Protein AF-A0A3M7C4L0-F1 (afdb_monomer)

pLDDT: mean 71.32, std 20.89, range [32.91, 94.31]

InterPro domains:
  IPR058864 UBA-like domain, fungi [PF26286] (238-280)

Radius of gyration: 36.69 Å; Cα contacts (8 Å, |Δi|>4): 174; chains: 1; bounding box: 92×85×82 Å

Mean predicted aligned error: 24.04 Å

Sequence (362 aa):
MDDAFAKLEADYCPPLDPALLSAIVSDYDLSDATSVQNARETLDQLKESAVVEEAAGFDPSGTGAQEEGKNSEQRAESCPETGTSQTRETDLTSVSNGMSSLDLDDMVGEESGSVGNPEELEQLDEDTKVKLLQDLFGDKVTNFSIRHTLRKCNGRWQASMEELLNHVYFEEAEDSDGSGKIATKGIDAFAGDGTVRRGRKGKPKGKNVKGLDDRKATSLPTSPASTSPAPAGNRWKTASEDIEFVASRTRIATPTVSSVYYEKGASVPKTIGTLLKATMEESKAIVTDDQAVLSSARELGYEFPGIAPDYLAAIIRLTHPSTTAAHELAVALTTKPKDSNGGGIQLLPHYAPPSLDEEVSW

Solvent-accessible surface area (backbone atoms only — not comparable to full-atom values): 23758 Å² total; per-residue (Å²): 106,68,73,60,51,55,50,50,46,67,72,43,44,77,86,45,55,69,68,58,52,51,58,58,49,70,79,39,54,78,90,39,73,68,39,47,49,54,52,47,56,55,50,50,53,52,47,54,50,48,55,53,45,58,73,68,65,69,67,89,82,77,63,82,76,84,72,79,86,72,93,72,97,70,92,77,84,89,83,88,86,83,89,76,95,78,81,92,78,85,78,92,75,80,97,77,88,85,80,91,82,80,89,80,81,88,82,91,77,94,76,92,74,81,93,76,53,78,70,58,60,43,71,52,55,70,72,58,49,44,51,54,49,42,70,73,50,41,91,76,49,54,73,67,57,51,54,51,40,26,61,72,45,74,58,34,44,70,61,24,51,56,52,49,50,51,51,45,54,53,50,53,44,52,67,44,92,81,58,72,72,76,66,88,69,75,82,77,86,76,78,64,94,80,72,78,88,75,77,95,78,84,89,89,86,91,81,92,79,89,79,89,80,87,87,80,83,89,85,87,78,96,66,90,74,73,90,68,80,71,81,78,66,61,64,69,60,53,50,51,51,51,35,49,51,53,27,72,39,32,87,49,58,55,71,60,44,43,54,46,23,56,75,52,67,73,29,68,33,57,27,54,54,52,54,42,52,52,51,47,58,55,43,69,75,47,90,70,89,50,68,66,48,52,54,53,22,53,58,51,38,74,79,40,72,90,55,56,71,70,58,36,36,34,40,40,66,47,15,60,91,41,62,67,38,27,51,53,50,53,49,46,55,69,46,76,71,80,71,78,84,81,73,70,84,78,82,74,85,80,75,80,79,84,80,87,82,72,85,77,80,127

Secondary structure (DSSP, 8-state):
-HHHHHHHHHHHTTTS-HHHHHHHHHTS-TT-HHHHHHHHHHHHHHHHHHHHHHHTT--TTSS---------------------------------------------------S--HHHHHHS-HHHHHHHHHHHHGGGS-HHHHHHHHHHTTT-HHHHHHHHHHHHHHHHHHH-TTS---------TT--TT----------------------------------------HHHHHHHHHHHHHHHSSS-HHHHHHHHHHTTS-HHHHHHHHHHHHHHHHHHS----HHHHHHHHHHHHH-TTS-HHHHHHHHHHHTT-HHHHHHHHHHHHSPP---TTSS------PPPP--------

Nearest PDB structures (foldseek):
  8at4-assembly1_G  TM=2.432E-01  e=5.830E+00  Xenopus laevis

Organism: Hortaea werneckii (NCBI:txid91943)

Structure (mmCIF, N/CA/C/O backbone):
data_AF-A0A3M7C4L0-F1
#
_entry.id   AF-A0A3M7C4L0-F1
#
loop_
_ato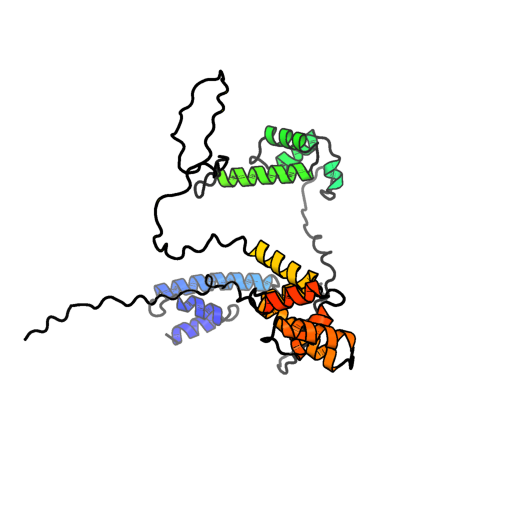m_site.group_PDB
_atom_site.id
_atom_site.type_symbol
_atom_site.label_atom_id
_atom_site.label_alt_id
_atom_site.label_comp_id
_atom_site.label_asym_id
_atom_site.label_entity_id
_atom_site.label_seq_id
_atom_site.pdbx_PDB_ins_code
_atom_site.Cartn_x
_atom_site.Cartn_y
_atom_site.Cartn_z
_atom_site.occupancy
_atom_site.B_iso_or_equiv
_atom_site.auth_seq_id
_atom_site.auth_comp_id
_atom_site.auth_asym_id
_atom_site.auth_atom_id
_atom_site.pdbx_PDB_model_num
ATOM 1 N N . MET A 1 1 ? -20.557 -37.457 30.581 1.00 57.25 1 MET A N 1
ATOM 2 C CA . MET A 1 1 ? -20.455 -36.117 29.969 1.00 57.25 1 MET A CA 1
ATOM 3 C C . MET A 1 1 ? -21.345 -36.070 28.739 1.00 57.25 1 MET A C 1
ATOM 5 O O . MET A 1 1 ? -22.230 -35.227 28.695 1.00 57.25 1 MET A O 1
ATOM 9 N N . ASP A 1 2 ? -21.226 -37.059 27.854 1.00 65.38 2 ASP A N 1
ATOM 10 C CA . ASP A 1 2 ? -22.000 -37.166 26.605 1.00 65.38 2 ASP A CA 1
ATOM 11 C C . ASP A 1 2 ? -23.530 -37.182 26.801 1.00 65.38 2 ASP A C 1
ATOM 13 O O . ASP A 1 2 ? -24.246 -36.500 26.078 1.00 65.38 2 ASP A O 1
ATOM 17 N N . ASP A 1 3 ? -24.045 -37.848 27.845 1.00 78.62 3 ASP A N 1
ATOM 18 C CA . ASP A 1 3 ? -25.495 -37.884 28.121 1.00 78.62 3 ASP A CA 1
ATOM 19 C C . ASP A 1 3 ? -26.089 -36.532 28.556 1.00 78.62 3 ASP A C 1
ATOM 21 O O . ASP A 1 3 ? -27.287 -36.299 28.395 1.00 78.62 3 ASP A O 1
ATOM 25 N N . ALA A 1 4 ? -25.287 -35.656 29.172 1.00 79.94 4 ALA A N 1
ATOM 26 C CA . ALA A 1 4 ? -25.735 -34.322 29.580 1.00 79.94 4 ALA A CA 1
ATOM 27 C C . ALA A 1 4 ? -25.712 -33.361 28.387 1.00 79.94 4 ALA A C 1
ATOM 29 O O . ALA A 1 4 ? -26.648 -32.586 28.204 1.00 79.94 4 ALA A O 1
ATOM 30 N N . PHE A 1 5 ? -24.683 -33.485 27.549 1.00 86.50 5 PHE A N 1
ATOM 31 C CA . PHE A 1 5 ? -24.554 -32.752 26.298 1.00 86.50 5 PHE A CA 1
ATOM 32 C C . PHE A 1 5 ? -25.689 -33.089 25.322 1.00 86.50 5 PHE A C 1
ATOM 34 O O . PHE A 1 5 ? -26.377 -32.187 24.860 1.00 86.50 5 PHE A O 1
ATOM 41 N N . ALA A 1 6 ? -25.977 -34.378 25.108 1.00 86.56 6 ALA A N 1
ATOM 42 C CA . ALA A 1 6 ? -27.043 -34.825 24.206 1.00 86.56 6 ALA A CA 1
ATOM 43 C C . ALA A 1 6 ? -28.445 -34.342 24.628 1.00 86.56 6 ALA A C 1
ATOM 45 O O . ALA A 1 6 ? -29.313 -34.128 23.786 1.00 86.56 6 ALA A O 1
ATOM 46 N N . LYS A 1 7 ? -28.679 -34.151 25.935 1.00 87.38 7 LYS A N 1
ATOM 47 C CA . LYS A 1 7 ? -29.931 -33.564 26.442 1.00 87.38 7 LYS A CA 1
ATOM 48 C C . LYS A 1 7 ? -30.030 -32.076 26.123 1.00 87.38 7 LYS A C 1
ATOM 50 O O . LYS A 1 7 ? -31.089 -31.627 25.715 1.00 87.38 7 LYS A O 1
ATOM 55 N N . LEU A 1 8 ? -28.936 -31.332 26.292 1.00 87.75 8 LEU A N 1
ATOM 56 C CA . LEU A 1 8 ? -28.898 -29.913 25.936 1.00 87.75 8 LEU A CA 1
ATOM 57 C C . LEU A 1 8 ? -29.057 -29.732 24.422 1.00 87.75 8 LEU A C 1
ATOM 59 O O . LEU A 1 8 ? -29.842 -28.900 23.988 1.00 87.75 8 LEU A O 1
ATOM 63 N N . GLU A 1 9 ? -28.393 -30.555 23.615 1.00 89.50 9 GLU A N 1
ATOM 64 C CA . GLU A 1 9 ? -28.544 -30.521 22.159 1.00 89.50 9 GLU A CA 1
ATOM 65 C C . GLU A 1 9 ? -30.005 -30.747 21.734 1.00 89.50 9 GLU A C 1
ATOM 67 O O . GLU A 1 9 ? -30.535 -29.982 20.935 1.00 89.50 9 GLU A O 1
ATOM 72 N N . ALA A 1 10 ? -30.699 -31.715 22.342 1.00 88.50 10 ALA A N 1
ATOM 73 C CA . ALA A 1 10 ? -32.112 -31.972 22.059 1.00 88.50 10 ALA A CA 1
ATOM 74 C C . ALA A 1 10 ? -33.065 -30.839 22.502 1.00 88.50 10 ALA A C 1
ATOM 76 O O . ALA A 1 10 ? -34.115 -30.655 21.887 1.00 88.50 10 ALA A O 1
ATOM 77 N N . ASP A 1 11 ? -32.723 -30.097 23.560 1.00 87.94 11 ASP A N 1
ATOM 78 C CA . ASP A 1 11 ? -33.578 -29.044 24.129 1.00 87.94 11 ASP A CA 1
ATOM 79 C C . ASP A 1 11 ? -33.398 -27.679 23.424 1.00 87.94 11 ASP A C 1
ATOM 81 O O . ASP A 1 11 ? -34.322 -26.848 23.416 1.00 87.94 11 ASP A O 1
ATOM 85 N N . TYR A 1 12 ? -32.218 -27.432 22.843 1.00 90.38 12 TYR A N 1
ATOM 86 C CA . TYR A 1 12 ? -31.807 -26.119 22.328 1.00 90.38 12 TYR A CA 1
ATOM 87 C C . TYR A 1 12 ? -31.548 -26.072 20.812 1.00 90.38 12 TYR A C 1
ATOM 89 O O . TYR A 1 12 ? -31.592 -24.980 20.239 1.00 90.38 12 TYR A O 1
ATOM 97 N N . CYS A 1 13 ? -31.339 -27.214 20.148 1.00 89.62 13 CYS A N 1
ATOM 98 C CA . CYS A 1 13 ? -31.098 -27.287 18.705 1.00 89.62 13 CYS A CA 1
ATOM 99 C C . CYS A 1 13 ? -32.234 -28.050 17.994 1.00 89.62 13 CYS A C 1
ATOM 101 O O . CYS A 1 13 ? -32.313 -29.274 18.139 1.00 89.62 13 CYS A O 1
ATOM 103 N N . PRO A 1 14 ? -33.088 -27.401 17.171 1.00 83.94 14 PRO A N 1
ATOM 104 C CA . PRO A 1 14 ? -33.190 -25.960 16.855 1.00 83.94 14 PRO A CA 1
ATOM 105 C C . PRO A 1 14 ? -33.972 -25.149 17.922 1.00 83.94 14 PRO A C 1
ATOM 107 O O . PRO A 1 14 ? -34.773 -25.742 18.653 1.00 83.94 14 PRO A O 1
ATOM 110 N N . PRO A 1 15 ? -33.781 -23.810 18.047 1.00 83.19 15 PRO A N 1
ATOM 111 C CA . PRO A 1 15 ? -33.289 -22.852 17.036 1.00 83.19 15 PRO A CA 1
ATOM 112 C C . PRO A 1 15 ? -31.784 -22.532 17.060 1.00 83.19 15 PRO A C 1
ATOM 114 O O . PRO A 1 15 ? -31.303 -21.854 16.157 1.00 83.19 15 PRO A O 1
ATOM 117 N N . LEU A 1 16 ? -31.024 -22.988 18.059 1.00 88.06 16 LEU A N 1
ATOM 118 C CA . LEU A 1 16 ? -29.585 -22.705 18.133 1.00 88.06 16 LEU A CA 1
ATOM 119 C C . LEU A 1 16 ? -28.768 -23.677 17.268 1.00 88.06 16 LEU A C 1
ATOM 121 O O . LEU A 1 16 ? -29.168 -24.820 17.046 1.00 88.06 16 LEU A O 1
ATOM 125 N N . ASP A 1 17 ? -27.594 -23.235 16.811 1.00 90.56 17 ASP A N 1
ATOM 126 C CA . ASP A 1 17 ? -26.627 -24.076 16.094 1.00 90.56 17 ASP A CA 1
ATOM 127 C C . ASP A 1 17 ? -25.907 -25.029 17.075 1.00 90.56 17 ASP A C 1
ATOM 129 O O . ASP A 1 17 ? -25.408 -24.563 18.108 1.00 90.56 17 ASP A O 1
ATOM 133 N N . PRO A 1 18 ? -25.793 -26.343 16.783 1.00 89.81 18 PRO A N 1
ATOM 134 C CA . PRO A 1 18 ? -24.992 -27.270 17.587 1.00 89.81 18 PRO A CA 1
ATOM 135 C C . PRO A 1 18 ? -23.544 -26.806 17.799 1.00 89.81 18 PRO A C 1
ATOM 137 O O . PRO A 1 18 ? -22.975 -27.070 18.862 1.00 89.81 18 PRO A O 1
ATOM 140 N N . ALA A 1 19 ? -22.937 -26.079 16.849 1.00 91.12 19 ALA A N 1
ATOM 141 C CA . ALA A 1 19 ? -21.590 -25.538 17.047 1.00 91.12 19 ALA A CA 1
ATOM 142 C C . ALA A 1 19 ? -21.563 -24.454 18.138 1.00 91.12 19 ALA A C 1
ATOM 144 O O . ALA A 1 19 ? -20.686 -24.481 19.006 1.00 91.12 19 ALA A O 1
ATOM 145 N N . LEU A 1 20 ? -22.553 -23.555 18.149 1.00 90.38 20 LEU A N 1
ATOM 146 C CA . LEU A 1 20 ? -22.712 -22.530 19.183 1.00 90.38 20 LEU A CA 1
ATOM 147 C C . LEU A 1 20 ? -22.956 -23.164 20.558 1.00 90.38 20 LEU A C 1
ATOM 149 O O . LEU A 1 20 ? -22.301 -22.789 21.531 1.00 90.38 20 LEU A O 1
ATOM 153 N N . LEU A 1 21 ? -23.833 -24.170 20.627 1.00 92.25 21 LEU A N 1
ATOM 154 C CA . LEU A 1 21 ? -24.071 -24.926 21.856 1.00 92.25 21 LEU A CA 1
ATOM 155 C C . LEU A 1 21 ? -22.781 -25.583 22.359 1.00 92.25 21 LEU A C 1
ATOM 157 O O . LEU A 1 21 ? -22.473 -25.491 23.545 1.00 92.25 21 LEU A O 1
ATOM 161 N N . SER A 1 22 ? -21.993 -26.192 21.468 1.00 90.00 22 SER A N 1
ATOM 162 C CA . SER A 1 22 ? -20.720 -26.820 21.839 1.00 90.00 22 SER A CA 1
ATOM 163 C C . SER A 1 22 ? -19.693 -25.822 22.379 1.00 90.00 22 SER A C 1
ATOM 165 O O . SER A 1 22 ? -19.012 -26.128 23.358 1.00 90.00 22 SER A O 1
ATOM 167 N N . ALA A 1 23 ? -19.625 -24.621 21.799 1.00 92.88 23 ALA A N 1
ATOM 168 C CA . ALA A 1 23 ? -18.727 -23.564 22.248 1.00 92.88 23 ALA A CA 1
ATOM 169 C C . ALA A 1 23 ? -19.108 -23.076 23.649 1.00 92.88 23 ALA A C 1
ATOM 171 O O . ALA A 1 23 ? -18.258 -23.043 24.534 1.00 92.88 23 ALA A O 1
ATOM 172 N N . ILE A 1 24 ? -20.394 -22.791 23.872 1.00 90.88 24 ILE A N 1
ATOM 173 C CA . ILE A 1 24 ? -20.892 -22.329 25.172 1.00 90.88 24 ILE A CA 1
ATOM 174 C C . ILE A 1 24 ? -20.683 -23.413 26.225 1.00 90.88 24 ILE A C 1
ATOM 176 O O . ILE A 1 24 ? -20.104 -23.151 27.271 1.00 90.88 24 ILE A O 1
ATOM 180 N N . VAL A 1 25 ? -21.098 -24.651 25.948 1.00 90.69 25 VAL A N 1
ATOM 181 C CA . VAL A 1 25 ? -20.989 -25.755 26.912 1.00 90.69 25 VAL A CA 1
ATOM 182 C C . VAL A 1 25 ? -19.528 -26.098 27.230 1.00 90.69 25 VAL A C 1
ATOM 184 O O . VAL A 1 25 ? -19.261 -26.583 28.325 1.00 90.69 25 VAL A O 1
ATOM 187 N N . SER A 1 26 ? -18.570 -25.804 26.342 1.00 89.56 26 SER A N 1
ATOM 188 C CA . SER A 1 26 ? -17.142 -26.022 26.621 1.00 89.56 26 SER A CA 1
ATOM 189 C C . SER A 1 26 ? -16.573 -25.133 27.737 1.00 89.56 26 SER A C 1
ATOM 191 O O . SER A 1 26 ? -15.590 -25.521 28.369 1.00 89.56 26 SER A O 1
ATOM 193 N N . ASP A 1 27 ? -17.222 -24.000 28.029 1.00 91.12 27 ASP A N 1
ATOM 194 C CA . ASP A 1 27 ? -16.848 -23.101 29.128 1.00 91.12 27 ASP A CA 1
ATOM 195 C C . ASP A 1 27 ? -17.401 -23.562 30.493 1.00 91.12 27 ASP A C 1
ATOM 197 O O . ASP A 1 27 ? -17.002 -23.037 31.537 1.00 91.12 27 ASP A O 1
ATOM 201 N N . TYR A 1 28 ? -18.296 -24.559 30.510 1.00 88.75 28 TYR A N 1
ATOM 202 C CA . TYR A 1 28 ? -18.966 -25.057 31.714 1.00 88.75 28 TYR A CA 1
ATOM 203 C C . TYR A 1 28 ? -18.592 -26.515 32.020 1.00 88.75 28 TYR A C 1
ATOM 205 O O . TYR A 1 28 ? -18.557 -27.386 31.152 1.00 88.75 28 TYR A O 1
ATOM 213 N N . ASP A 1 29 ? -18.356 -26.819 33.297 1.00 87.81 29 ASP A N 1
ATOM 214 C CA . ASP A 1 29 ? -18.108 -28.191 33.743 1.00 87.81 29 ASP A CA 1
ATOM 215 C C . ASP A 1 29 ? -19.430 -28.959 33.916 1.00 87.81 29 ASP A C 1
ATOM 217 O O . ASP A 1 29 ? -20.164 -28.769 34.890 1.00 87.81 29 ASP A O 1
ATOM 221 N N . LEU A 1 30 ? -19.722 -29.870 32.985 1.00 83.50 30 LEU A N 1
ATOM 222 C CA . LEU A 1 30 ? -20.927 -30.712 32.991 1.00 83.50 30 LEU A CA 1
ATOM 223 C C . LEU A 1 30 ? -21.012 -31.696 34.173 1.00 83.50 30 LEU A C 1
ATOM 225 O O . LEU A 1 30 ? -22.022 -32.393 34.314 1.00 83.50 30 LEU A O 1
ATOM 229 N N . SER A 1 31 ? -19.965 -31.808 34.997 1.00 82.81 31 SER A N 1
ATOM 230 C CA . SER A 1 31 ? -19.992 -32.601 36.231 1.00 82.81 31 SER A CA 1
ATOM 231 C C . SER A 1 31 ? -20.585 -31.849 37.428 1.00 82.81 31 SER A C 1
ATOM 233 O O . SER A 1 31 ? -21.015 -32.493 38.390 1.00 82.81 31 SER A O 1
ATOM 235 N N . ASP A 1 32 ? -20.675 -30.517 37.354 1.00 87.56 32 ASP A N 1
ATOM 236 C CA . ASP A 1 32 ? -21.242 -29.669 38.400 1.00 87.56 32 ASP A CA 1
ATOM 237 C C . ASP A 1 32 ? -22.644 -29.163 38.022 1.00 87.56 32 ASP A C 1
ATOM 239 O O . ASP A 1 32 ? -22.859 -28.513 36.998 1.00 87.56 32 ASP A O 1
ATOM 243 N N . ALA A 1 33 ? -23.616 -29.431 38.895 1.00 84.00 33 ALA A N 1
ATOM 244 C CA . ALA A 1 33 ? -25.008 -29.041 38.705 1.00 84.00 33 ALA A CA 1
ATOM 245 C C . ALA A 1 33 ? -25.202 -27.516 38.657 1.00 84.00 33 ALA A C 1
ATOM 247 O O . ALA A 1 33 ? -26.117 -27.048 37.980 1.00 84.00 33 ALA A O 1
ATOM 248 N N . THR A 1 34 ? -24.358 -26.737 39.347 1.00 86.38 34 THR A N 1
ATOM 249 C CA . THR A 1 34 ? -24.465 -25.266 39.322 1.00 86.38 34 THR A CA 1
ATOM 250 C C . THR A 1 34 ? -23.998 -24.689 37.988 1.00 86.38 34 THR A C 1
ATOM 252 O O . THR A 1 34 ? -24.644 -23.808 37.426 1.00 86.38 34 THR A O 1
ATOM 255 N N . SER A 1 35 ? -22.931 -25.258 37.429 1.00 86.38 35 SER A N 1
ATOM 256 C CA . SER A 1 35 ? -22.405 -24.898 36.114 1.00 86.38 35 SER A CA 1
ATOM 257 C C . SER A 1 35 ? -23.393 -25.257 34.994 1.00 86.38 35 SER A C 1
ATOM 259 O O . SER A 1 35 ? -23.652 -24.432 34.120 1.00 86.38 35 SER A O 1
ATOM 261 N N . VAL A 1 36 ? -24.035 -26.430 35.076 1.00 87.44 36 VAL A N 1
ATOM 262 C CA . VAL A 1 36 ? -25.080 -26.840 34.120 1.00 87.44 36 VAL A CA 1
ATOM 263 C C . VAL A 1 36 ? -26.284 -25.899 34.165 1.00 87.44 36 VAL A C 1
ATOM 265 O O . VAL A 1 36 ? -26.865 -25.603 33.123 1.00 87.44 36 VAL A O 1
ATOM 268 N N . GLN A 1 37 ? -26.664 -25.413 35.349 1.00 88.56 37 GLN A N 1
ATOM 269 C CA . GLN A 1 37 ? -27.756 -24.449 35.478 1.00 88.56 37 GLN A CA 1
ATOM 270 C C . GLN A 1 37 ? -27.392 -23.097 34.849 1.00 88.56 37 GLN A C 1
ATOM 272 O O . GLN A 1 37 ? -28.192 -22.551 34.097 1.00 88.56 37 GLN A O 1
ATOM 277 N N . ASN A 1 38 ? -26.171 -22.605 35.070 1.00 89.94 38 ASN A N 1
ATOM 278 C CA . ASN A 1 38 ? -25.699 -21.365 34.447 1.00 89.94 38 ASN A CA 1
ATOM 279 C C . ASN A 1 38 ? -25.624 -21.483 32.915 1.00 89.94 38 ASN A C 1
ATOM 281 O O . ASN A 1 38 ? -25.998 -20.549 32.211 1.00 89.94 38 ASN A O 1
ATOM 285 N N . ALA A 1 39 ? -25.187 -22.635 32.395 1.00 89.88 39 ALA A N 1
ATOM 286 C CA . ALA A 1 39 ? -25.188 -22.912 30.959 1.00 89.88 39 ALA A CA 1
ATOM 287 C C . ALA A 1 39 ? -26.611 -22.927 30.375 1.00 89.88 39 ALA A C 1
ATOM 289 O O . ALA A 1 39 ? -26.835 -22.464 29.263 1.00 89.88 39 ALA A O 1
ATOM 290 N N . ARG A 1 40 ? -27.595 -23.438 31.124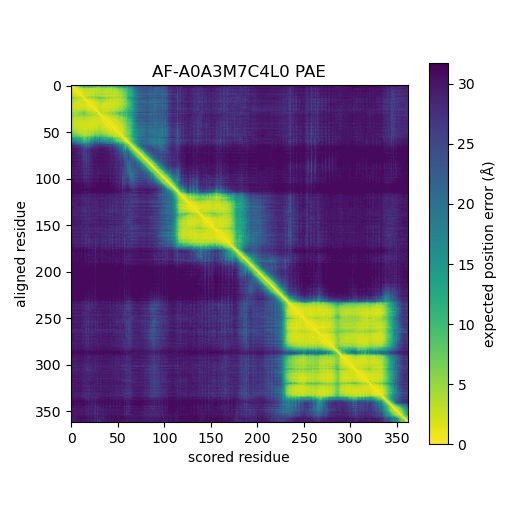 1.00 90.75 40 ARG A N 1
ATOM 291 C CA . ARG A 1 40 ? -29.007 -23.400 30.709 1.00 90.75 40 ARG A CA 1
ATOM 292 C C . ARG A 1 40 ? -29.550 -21.979 30.672 1.00 90.75 40 ARG A C 1
ATOM 294 O O . ARG A 1 40 ? -30.205 -21.624 29.706 1.00 90.75 40 ARG A O 1
ATOM 301 N N . GLU A 1 41 ? -29.227 -21.154 31.664 1.00 93.00 41 GLU A N 1
ATOM 302 C CA . GLU A 1 41 ? -29.668 -19.754 31.700 1.00 93.00 41 GLU A CA 1
ATOM 303 C C . GLU A 1 41 ? -29.129 -18.938 30.517 1.00 93.00 41 GLU A C 1
ATOM 305 O O . GLU A 1 41 ? -29.865 -18.136 29.940 1.00 93.00 41 GLU A O 1
ATOM 310 N N . THR A 1 42 ? -27.873 -19.153 30.114 1.00 92.50 42 THR A N 1
ATOM 311 C CA . THR A 1 42 ? -27.307 -18.483 28.932 1.00 92.50 42 THR A CA 1
ATOM 312 C C . THR A 1 42 ? -27.917 -19.002 27.632 1.00 92.50 42 THR A C 1
ATOM 314 O O . THR A 1 42 ? -28.254 -18.207 26.753 1.00 92.50 42 THR A O 1
ATOM 317 N N . LEU A 1 43 ? -28.122 -20.316 27.516 1.00 92.75 43 LEU A N 1
ATOM 318 C CA . LEU A 1 43 ? -28.774 -20.919 26.353 1.00 92.75 43 LEU A CA 1
ATOM 319 C C . LEU A 1 43 ? -30.255 -20.518 26.235 1.00 92.75 43 LEU A C 1
ATOM 321 O O . LEU A 1 43 ? -30.732 -20.323 25.120 1.00 92.75 43 LEU A O 1
ATOM 325 N N . ASP A 1 44 ? -30.974 -20.340 27.346 1.00 93.06 44 ASP A N 1
ATOM 326 C CA . ASP A 1 44 ? -32.369 -19.877 27.359 1.00 93.06 44 ASP A CA 1
ATOM 327 C C . ASP A 1 44 ? -32.489 -18.441 26.826 1.00 93.06 44 ASP A C 1
ATOM 329 O O . ASP A 1 44 ? -33.363 -18.168 26.003 1.00 93.06 44 ASP A O 1
ATOM 333 N N . GLN A 1 45 ? -31.575 -17.546 27.220 1.00 92.56 45 GLN A N 1
ATOM 334 C CA . GLN A 1 45 ? -31.535 -16.167 26.711 1.00 92.56 45 GLN A CA 1
ATOM 335 C C . GLN A 1 45 ? -31.284 -16.122 25.200 1.00 92.56 45 GLN A C 1
ATOM 337 O O . GLN A 1 45 ? -31.964 -15.395 24.478 1.00 92.56 45 GLN A O 1
ATOM 342 N N . LEU A 1 46 ? -30.335 -16.929 24.713 1.00 91.44 46 LEU A N 1
ATOM 343 C CA . LEU A 1 46 ? -30.025 -17.013 23.284 1.00 91.44 46 LEU A CA 1
ATOM 344 C C . LEU A 1 46 ? -31.152 -17.670 22.488 1.00 91.44 46 LEU A C 1
ATOM 346 O O . LEU A 1 46 ? -31.418 -17.292 21.351 1.00 91.44 46 LEU A O 1
ATOM 350 N N . LYS A 1 47 ? -31.831 -18.657 23.076 1.00 91.19 47 LYS A N 1
ATOM 351 C CA . LYS A 1 47 ? -32.995 -19.294 22.462 1.00 91.19 47 LYS A CA 1
ATOM 352 C C . LYS A 1 47 ? -34.141 -18.299 22.309 1.00 91.19 47 LYS A C 1
ATOM 354 O O . LYS A 1 47 ? -34.768 -18.273 21.255 1.00 91.19 47 LYS A O 1
ATOM 359 N N . GLU A 1 48 ? -34.405 -17.477 23.324 1.00 90.12 48 GLU A N 1
ATOM 360 C CA . GLU A 1 48 ? -35.423 -16.426 23.247 1.00 90.12 48 GLU A CA 1
ATOM 361 C C . GLU A 1 48 ? -35.072 -15.384 22.176 1.00 90.12 48 GLU A C 1
ATOM 363 O O . GLU A 1 48 ? -35.922 -15.069 21.341 1.00 90.12 48 GLU A O 1
ATOM 368 N N . SER A 1 49 ? -33.817 -14.916 22.123 1.00 86.94 49 SER A N 1
ATOM 369 C CA . SER A 1 49 ? -33.389 -13.966 21.088 1.00 86.94 49 SER A CA 1
ATOM 370 C C . SER A 1 49 ? -33.455 -14.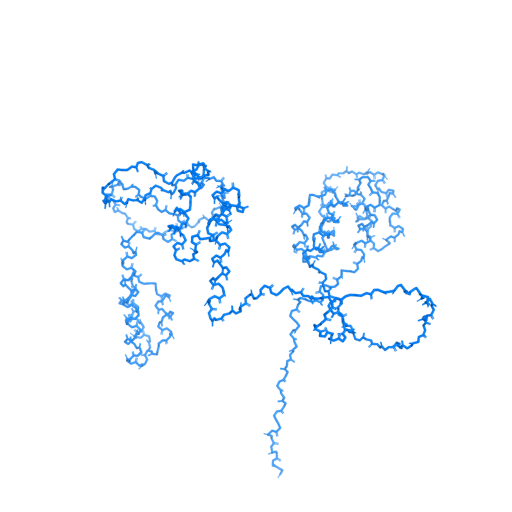565 19.682 1.00 86.94 49 SER A C 1
ATOM 372 O O . SER A 1 49 ? -33.943 -13.905 18.770 1.00 86.94 49 SER A O 1
ATOM 374 N N . ALA A 1 50 ? -33.049 -15.827 19.507 1.00 87.31 50 ALA A N 1
ATOM 375 C CA . ALA A 1 50 ? -33.093 -16.512 18.216 1.00 87.31 50 ALA A CA 1
ATOM 376 C C . ALA A 1 50 ? -34.528 -16.652 17.682 1.00 87.31 50 ALA A C 1
ATOM 378 O O 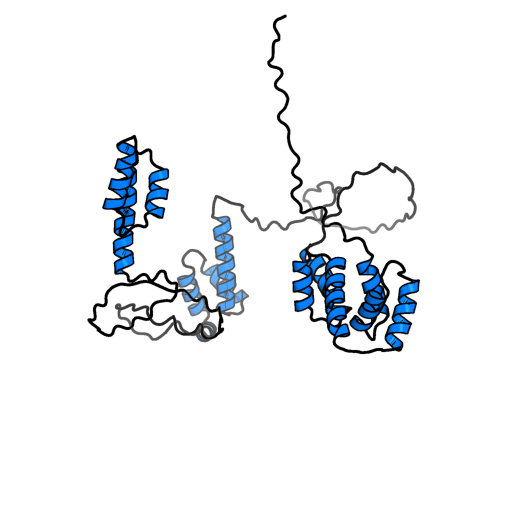. ALA A 1 50 ? -34.764 -16.428 16.498 1.00 87.31 50 ALA A O 1
ATOM 379 N N . VAL A 1 51 ? -35.502 -16.955 18.549 1.00 85.38 51 VAL A N 1
ATOM 380 C CA . VAL A 1 51 ? -36.923 -17.024 18.156 1.00 85.38 51 VAL A CA 1
ATOM 381 C C . VAL A 1 51 ? -37.449 -15.650 17.723 1.00 85.38 51 VAL A C 1
ATOM 383 O O . VAL A 1 51 ? -38.235 -15.562 16.779 1.00 85.38 51 VAL A O 1
ATOM 386 N N . VAL A 1 52 ? -37.020 -14.572 18.388 1.00 85.12 52 VAL A N 1
ATOM 387 C CA . VAL A 1 52 ? -37.408 -13.201 18.019 1.00 85.12 52 VAL A CA 1
ATOM 388 C C . VAL A 1 52 ? -36.776 -12.781 16.688 1.00 85.12 52 VAL A C 1
ATOM 390 O O . VAL A 1 52 ? -37.464 -12.198 15.853 1.00 85.12 52 VAL A O 1
ATOM 393 N N . GLU A 1 53 ? -35.498 -13.090 16.464 1.00 82.06 53 GLU A N 1
ATOM 394 C CA . GLU A 1 53 ? -34.785 -12.767 15.220 1.00 82.06 53 GLU A CA 1
ATOM 395 C C . GLU A 1 53 ? -35.307 -13.567 14.017 1.00 82.06 53 GLU A C 1
ATOM 397 O O . GLU A 1 53 ? -35.479 -13.005 12.932 1.00 82.06 53 GLU A O 1
ATOM 402 N N . GLU A 1 54 ? -35.635 -14.849 14.206 1.00 80.25 54 GLU A N 1
ATOM 403 C CA . GLU A 1 54 ? -36.284 -15.670 13.178 1.00 80.25 54 GLU A CA 1
ATOM 404 C C . GLU A 1 54 ? -37.662 -15.095 12.808 1.00 80.25 54 GLU A C 1
ATOM 406 O O . GLU A 1 54 ? -37.984 -14.954 11.627 1.00 80.25 54 GLU A O 1
ATOM 411 N N . ALA A 1 55 ? -38.451 -14.665 13.802 1.00 80.06 55 ALA A N 1
ATOM 412 C CA . ALA A 1 55 ? -39.732 -13.993 13.569 1.00 80.06 55 ALA A CA 1
ATOM 413 C C . ALA A 1 55 ? -39.582 -12.612 12.900 1.00 80.06 55 ALA A C 1
ATOM 415 O O . ALA A 1 55 ? -40.501 -12.162 12.213 1.00 80.06 55 ALA A O 1
ATOM 416 N N . ALA A 1 56 ? -38.433 -11.951 13.070 1.00 77.94 56 ALA A N 1
ATOM 417 C CA . ALA A 1 56 ? -38.104 -10.690 12.411 1.00 77.94 56 ALA A CA 1
ATOM 418 C C . ALA A 1 56 ? -37.674 -10.862 10.938 1.00 77.94 56 ALA A C 1
ATOM 420 O O . ALA A 1 56 ? -37.433 -9.862 10.262 1.00 77.94 56 ALA A O 1
ATOM 421 N N . GLY A 1 57 ? -37.607 -12.098 10.423 1.00 74.31 57 GLY A N 1
ATOM 422 C CA . GLY A 1 57 ? -37.302 -12.373 9.017 1.00 74.31 57 GLY A CA 1
ATOM 423 C C . GLY A 1 57 ? -35.831 -12.164 8.654 1.00 74.31 57 GLY A C 1
ATOM 424 O O . GLY A 1 57 ? -35.525 -11.757 7.533 1.00 74.31 57 GLY A O 1
ATOM 425 N N . PHE A 1 58 ? -34.915 -12.400 9.598 1.00 70.06 58 PHE A N 1
ATOM 426 C CA . PHE A 1 58 ? -33.479 -12.270 9.359 1.00 70.06 58 PHE A CA 1
ATOM 427 C C . PHE A 1 58 ? -32.992 -13.262 8.279 1.00 70.06 58 PHE A C 1
ATOM 429 O O . PHE A 1 58 ? -33.072 -14.475 8.469 1.00 70.06 58 PHE A O 1
ATOM 436 N N . ASP A 1 59 ? -32.467 -12.753 7.154 1.00 70.75 59 ASP A N 1
ATOM 437 C CA . ASP A 1 59 ? -31.849 -13.557 6.086 1.00 70.75 59 ASP A CA 1
ATOM 438 C C . ASP A 1 59 ? -30.312 -13.588 6.235 1.00 70.75 59 ASP A C 1
ATOM 440 O O . ASP A 1 59 ? -29.635 -12.600 5.918 1.00 70.75 59 ASP A O 1
ATOM 444 N N . PRO A 1 60 ? -29.720 -14.718 6.668 1.00 68.19 60 PRO A N 1
ATOM 445 C CA . PRO A 1 60 ? -28.273 -14.852 6.826 1.00 68.19 60 PRO A CA 1
ATOM 446 C C . PRO A 1 60 ? -27.512 -14.967 5.492 1.00 68.19 60 PRO A C 1
ATOM 448 O O . PRO A 1 60 ? -26.279 -14.969 5.496 1.00 68.19 60 PRO A O 1
ATOM 451 N N . SER A 1 61 ? -28.198 -15.051 4.346 1.00 71.50 61 SER A N 1
ATOM 452 C CA . SER A 1 61 ? -27.573 -15.221 3.023 1.00 71.50 61 SER A CA 1
ATOM 453 C C . SER A 1 61 ? -26.864 -13.955 2.523 1.00 71.50 61 SER A C 1
ATOM 455 O O . SER A 1 61 ? -26.155 -13.994 1.515 1.00 71.50 61 SER A O 1
ATOM 457 N N . GLY A 1 62 ? -27.037 -12.819 3.213 1.00 57.53 62 GLY A N 1
ATOM 458 C CA . GLY A 1 62 ? -26.445 -11.534 2.825 1.00 57.53 62 GLY A CA 1
ATOM 459 C C . GLY A 1 62 ? -27.030 -10.960 1.530 1.00 57.53 62 GLY A C 1
ATOM 460 O O . GLY A 1 62 ? -26.506 -9.987 0.988 1.00 57.53 62 GLY A O 1
ATOM 461 N N . THR A 1 63 ? -28.117 -11.548 1.034 1.00 60.47 63 THR A N 1
ATOM 462 C CA . THR A 1 63 ? -28.864 -11.132 -0.150 1.00 60.47 63 THR A CA 1
ATOM 463 C C . THR A 1 63 ? -30.147 -10.471 0.318 1.00 60.47 63 THR A C 1
ATOM 465 O O . THR A 1 63 ? -31.193 -11.086 0.205 1.00 60.47 63 THR A O 1
ATOM 468 N N . GLY A 1 64 ? -30.054 -9.268 0.906 1.00 52.56 64 GLY A N 1
ATOM 469 C CA . GLY A 1 64 ? -31.178 -8.561 1.542 1.00 52.56 64 GLY A CA 1
ATOM 470 C C . GLY A 1 64 ? -32.526 -8.893 0.899 1.00 52.56 64 GLY A C 1
ATOM 471 O O . GLY A 1 64 ? -32.795 -8.462 -0.223 1.00 52.56 64 GLY A O 1
ATOM 472 N N . ALA A 1 65 ? -33.297 -9.749 1.574 1.00 48.09 65 ALA A N 1
ATOM 473 C CA . ALA A 1 65 ? -34.474 -10.379 1.008 1.00 48.09 65 ALA A CA 1
ATOM 474 C C . ALA A 1 65 ? -35.502 -9.308 0.630 1.00 48.09 65 ALA A C 1
ATOM 476 O O . ALA A 1 65 ? -36.132 -8.683 1.481 1.00 48.09 65 ALA A O 1
ATOM 477 N N . GLN A 1 66 ? -35.663 -9.091 -0.673 1.00 50.78 66 GLN A N 1
ATOM 478 C CA . GLN A 1 66 ? -36.799 -8.374 -1.225 1.00 50.78 66 GLN A CA 1
ATOM 479 C C . GLN A 1 66 ? -37.981 -9.346 -1.264 1.00 50.78 66 GLN A C 1
ATOM 481 O O . GLN A 1 66 ? -38.257 -9.957 -2.293 1.00 50.78 66 GLN A O 1
ATOM 486 N N . GLU A 1 67 ? -38.689 -9.482 -0.149 1.00 45.25 67 GLU A N 1
ATOM 487 C CA . GLU A 1 67 ? -40.038 -10.046 -0.156 1.00 45.25 67 GLU A CA 1
ATOM 488 C C . GLU A 1 67 ? -41.053 -8.923 0.069 1.00 45.25 67 GLU A C 1
ATOM 490 O O . GLU A 1 67 ? -41.549 -8.690 1.168 1.00 45.25 67 GLU A O 1
ATOM 495 N N . GLU A 1 68 ? -41.396 -8.218 -1.013 1.00 43.69 68 GLU A N 1
ATOM 496 C CA . GLU A 1 68 ? -42.724 -7.614 -1.078 1.00 43.69 68 GLU A CA 1
ATOM 497 C C . GLU A 1 68 ? -43.733 -8.746 -1.262 1.00 43.69 68 GLU A C 1
ATOM 499 O O . GLU A 1 68 ? -43.789 -9.407 -2.304 1.00 43.69 68 GLU A O 1
ATOM 504 N N . GLY A 1 69 ? -44.512 -8.979 -0.209 1.00 42.62 69 GLY A N 1
ATOM 505 C CA . GLY A 1 69 ? -45.445 -10.084 -0.109 1.00 42.62 69 GLY A CA 1
ATOM 506 C C . GLY A 1 69 ? -46.367 -10.227 -1.316 1.00 42.62 69 GLY A C 1
ATOM 507 O O . GLY A 1 69 ? -47.155 -9.338 -1.644 1.00 42.62 69 GLY A O 1
ATOM 508 N N . LYS A 1 70 ? -46.359 -11.427 -1.898 1.00 38.19 70 LYS A N 1
ATOM 509 C CA . LYS A 1 70 ? -47.535 -12.006 -2.547 1.00 38.19 70 LYS A CA 1
ATOM 510 C C . LYS A 1 70 ? -47.636 -13.474 -2.171 1.00 38.19 70 LYS A C 1
ATOM 512 O O . LYS A 1 70 ? -46.897 -14.307 -2.673 1.00 38.19 70 LYS A O 1
ATOM 517 N N . ASN A 1 71 ? -48.601 -13.734 -1.293 1.00 44.00 71 ASN A N 1
ATOM 518 C CA . ASN A 1 71 ? -49.398 -14.951 -1.194 1.00 44.00 71 ASN A CA 1
ATOM 519 C C . ASN A 1 71 ? -49.040 -16.033 -2.234 1.00 44.00 71 ASN A C 1
ATOM 521 O O . ASN A 1 71 ? -49.422 -15.927 -3.401 1.00 44.00 71 ASN A O 1
ATOM 525 N N . SER A 1 72 ? -48.393 -17.105 -1.790 1.00 34.25 72 SER A N 1
ATOM 526 C CA . SER A 1 72 ? -48.478 -18.395 -2.467 1.00 34.25 72 SER A CA 1
ATOM 527 C C . SER A 1 72 ? -48.326 -19.511 -1.444 1.00 34.25 72 SER A C 1
ATOM 529 O O . SER A 1 72 ? -47.229 -19.953 -1.115 1.00 34.25 72 SER A O 1
ATOM 531 N N . GLU A 1 73 ? -49.468 -19.982 -0.954 1.00 44.53 73 GLU A N 1
ATOM 532 C CA . GLU A 1 73 ? -49.608 -21.327 -0.416 1.00 44.53 73 GLU A CA 1
ATOM 533 C C . GLU A 1 73 ? -49.099 -22.328 -1.464 1.00 44.53 73 GLU A C 1
ATOM 535 O O . GLU A 1 73 ? -49.816 -22.645 -2.409 1.00 44.53 73 GLU A O 1
ATOM 540 N N . GLN A 1 74 ? -47.874 -22.838 -1.326 1.00 35.12 74 GLN A N 1
ATOM 541 C CA . GLN A 1 74 ? -47.506 -24.115 -1.936 1.00 35.12 74 GLN A CA 1
ATOM 542 C C . GLN A 1 74 ? -46.268 -24.730 -1.278 1.00 35.12 74 GLN A C 1
ATOM 544 O O . GLN A 1 74 ? -45.121 -24.407 -1.556 1.00 35.12 74 GLN A O 1
ATOM 549 N N . ARG A 1 75 ? -46.566 -25.685 -0.401 1.00 42.03 75 ARG A N 1
ATOM 550 C CA . ARG A 1 75 ? -45.710 -26.788 0.031 1.00 42.03 75 ARG A CA 1
ATOM 551 C C . ARG A 1 75 ? -44.992 -27.457 -1.156 1.00 42.03 75 ARG A C 1
ATOM 553 O O . ARG A 1 75 ? -45.662 -27.901 -2.084 1.00 42.03 75 ARG A O 1
ATOM 560 N N . ALA A 1 76 ? -43.679 -27.641 -1.041 1.00 34.22 76 ALA A N 1
ATOM 561 C CA . ALA A 1 76 ? -42.895 -28.709 -1.678 1.00 34.22 76 ALA A CA 1
ATOM 562 C C . ALA A 1 76 ? -41.606 -28.876 -0.846 1.00 34.22 76 ALA A C 1
ATOM 564 O O . ALA A 1 76 ? -40.810 -27.954 -0.743 1.00 34.22 76 ALA A O 1
ATOM 565 N N . GLU A 1 77 ? -41.531 -29.852 0.056 1.00 34.84 77 GLU A N 1
ATOM 566 C CA . GLU A 1 77 ? -41.024 -31.213 -0.188 1.00 34.84 77 GLU A CA 1
ATOM 567 C C . GLU A 1 77 ? -39.561 -31.259 -0.672 1.00 34.84 77 GLU A C 1
ATOM 569 O O . GLU A 1 77 ? -39.218 -30.862 -1.778 1.00 34.84 77 GLU A O 1
ATOM 574 N N . SER A 1 78 ? -38.730 -31.765 0.243 1.00 33.25 78 SER A N 1
ATOM 575 C CA . SER A 1 78 ? -37.388 -32.343 0.144 1.00 33.25 78 SER A CA 1
ATOM 576 C C . SER A 1 78 ? -36.827 -32.657 -1.253 1.00 33.25 78 SER A C 1
ATOM 578 O O . SER A 1 78 ? -37.429 -33.419 -2.001 1.00 33.25 78 SER A O 1
ATOM 580 N N . CYS A 1 79 ? -35.586 -32.227 -1.525 1.00 34.16 79 CYS A N 1
ATOM 581 C CA . CYS A 1 79 ? -34.386 -33.091 -1.574 1.00 34.16 79 CYS A CA 1
ATOM 582 C C . CYS A 1 79 ? -33.134 -32.340 -2.098 1.00 34.16 79 CYS A C 1
ATOM 584 O O . CYS A 1 79 ? -33.271 -31.360 -2.827 1.00 34.16 79 CYS A O 1
ATOM 586 N N . PRO A 1 80 ? -31.917 -32.796 -1.731 1.00 51.56 80 PRO A N 1
ATOM 587 C CA . PRO A 1 80 ? -30.641 -32.192 -2.114 1.00 51.56 80 PRO A CA 1
ATOM 588 C C . PRO A 1 80 ? -30.112 -32.775 -3.435 1.00 51.56 80 PRO A C 1
ATOM 590 O O . PRO A 1 80 ? -30.441 -33.908 -3.765 1.00 51.56 80 PRO A O 1
ATOM 593 N N . GLU A 1 81 ? -29.268 -32.027 -4.151 1.00 33.72 81 GLU A N 1
ATOM 594 C CA . GLU A 1 81 ? -27.987 -32.476 -4.731 1.00 33.72 81 GLU A CA 1
ATOM 595 C C . GLU A 1 81 ? -27.481 -31.549 -5.853 1.00 33.72 81 GLU A C 1
ATOM 597 O O . GLU A 1 81 ? -28.234 -30.936 -6.603 1.00 33.72 81 GLU A O 1
ATOM 602 N N . THR A 1 82 ? -26.154 -31.574 -6.000 1.00 32.91 82 THR A N 1
ATOM 603 C CA . THR A 1 82 ? -25.318 -31.118 -7.122 1.00 32.91 82 THR A CA 1
ATOM 604 C C . THR A 1 82 ? -24.940 -29.640 -7.177 1.00 32.91 82 THR A C 1
ATOM 606 O O . THR A 1 82 ? -25.665 -28.760 -7.627 1.00 32.91 82 THR A O 1
ATOM 609 N N . GLY A 1 83 ? -23.706 -29.395 -6.730 1.00 43.28 83 GLY A N 1
ATOM 610 C CA . GLY A 1 83 ? -23.022 -28.129 -6.882 1.00 43.28 83 GLY A CA 1
ATOM 611 C C . GLY A 1 83 ? -22.589 -27.856 -8.315 1.00 43.28 83 GLY A C 1
ATOM 612 O O . GLY A 1 83 ? -22.148 -28.746 -9.037 1.00 43.28 83 GLY A O 1
ATOM 613 N N . THR A 1 84 ? -22.596 -26.575 -8.652 1.00 34.56 84 THR A N 1
ATOM 614 C CA . THR A 1 84 ? -21.682 -25.983 -9.622 1.00 34.56 84 THR A CA 1
ATOM 615 C C . THR A 1 84 ? -21.374 -24.570 -9.158 1.00 34.56 84 THR A C 1
ATOM 617 O O . THR A 1 84 ? -22.232 -23.692 -9.191 1.00 34.56 84 THR A O 1
ATOM 620 N N . SER A 1 85 ? -20.141 -24.362 -8.705 1.00 43.12 85 SER A N 1
ATOM 621 C CA . SER A 1 85 ? -19.562 -23.041 -8.498 1.00 43.12 85 SER A CA 1
ATOM 622 C C . SER A 1 85 ? -19.557 -22.289 -9.828 1.00 43.12 85 SER A C 1
ATOM 624 O O . SER A 1 85 ? -18.908 -22.727 -10.778 1.00 43.12 85 SER A O 1
ATOM 626 N N . GLN A 1 86 ? -20.256 -21.158 -9.895 1.00 34.41 86 GLN A N 1
ATOM 627 C CA . GLN A 1 86 ? -20.046 -20.157 -10.934 1.00 34.41 86 GLN A CA 1
ATOM 628 C C . GLN A 1 86 ? -19.767 -18.798 -10.298 1.00 34.41 86 GLN A C 1
ATOM 630 O O . GLN A 1 86 ? -20.155 -18.493 -9.174 1.00 34.41 86 GLN A O 1
ATOM 635 N N . THR A 1 87 ? -18.917 -18.081 -11.008 1.00 40.03 87 THR A N 1
ATOM 636 C CA . THR A 1 87 ? -17.972 -17.066 -10.571 1.00 40.03 87 THR A CA 1
ATOM 637 C C . THR A 1 87 ? -18.594 -15.697 -10.324 1.00 40.03 87 THR A C 1
ATOM 639 O O . THR A 1 87 ? -19.567 -15.311 -10.956 1.00 40.03 87 THR A O 1
ATOM 642 N N . ARG A 1 88 ? -17.955 -14.962 -9.407 1.00 40.03 88 ARG A N 1
ATOM 643 C CA . ARG A 1 88 ? -18.227 -13.574 -9.024 1.00 40.03 88 ARG A CA 1
ATOM 644 C C . ARG A 1 88 ? -18.025 -12.634 -10.217 1.00 40.03 88 ARG A C 1
ATOM 646 O O . ARG A 1 88 ? -16.886 -12.399 -10.612 1.00 40.03 88 ARG A O 1
ATOM 653 N N . GLU A 1 89 ? -19.108 -12.045 -10.701 1.00 38.12 89 GLU A N 1
ATOM 654 C CA . GLU A 1 89 ? -19.095 -10.781 -11.437 1.00 38.12 89 GLU A CA 1
ATOM 655 C C . GLU A 1 89 ? -19.709 -9.727 -10.507 1.00 38.12 89 GLU A C 1
ATOM 657 O O . GLU A 1 89 ? -20.894 -9.764 -10.191 1.00 38.12 89 GLU A O 1
ATOM 662 N N . THR A 1 90 ? -18.879 -8.838 -9.959 1.00 40.47 90 THR A N 1
ATOM 663 C CA . THR A 1 90 ? -19.353 -7.657 -9.229 1.00 40.47 90 THR A CA 1
ATOM 664 C C . THR A 1 90 ? -19.540 -6.528 -10.228 1.00 40.47 90 THR A C 1
ATOM 666 O O . THR A 1 90 ? -18.585 -5.808 -10.528 1.00 40.47 90 THR A O 1
ATOM 669 N N . ASP A 1 91 ? -20.763 -6.383 -10.728 1.00 37.31 91 ASP A N 1
ATOM 670 C CA . ASP A 1 91 ? -21.204 -5.167 -11.399 1.00 37.31 91 ASP A CA 1
ATOM 671 C C . ASP A 1 91 ? -21.386 -4.052 -10.361 1.00 37.31 91 ASP A C 1
ATOM 673 O O . ASP A 1 91 ? -22.198 -4.126 -9.439 1.00 37.31 91 ASP A O 1
ATOM 677 N N . LEU A 1 92 ? -20.588 -2.999 -10.516 1.00 48.78 92 LEU A N 1
ATOM 678 C CA . LEU A 1 92 ? -20.694 -1.751 -9.775 1.00 48.78 92 LEU A CA 1
ATOM 679 C C . LEU A 1 92 ? -21.842 -0.921 -10.357 1.00 48.78 92 LEU A C 1
ATOM 681 O O . LEU A 1 92 ? -21.594 -0.067 -11.205 1.00 48.78 92 LEU A O 1
ATOM 685 N N . THR A 1 93 ? -23.081 -1.116 -9.901 1.00 44.09 93 THR A N 1
ATOM 686 C CA . THR A 1 93 ? -24.137 -0.108 -10.107 1.00 44.09 93 THR A CA 1
ATOM 687 C C . THR A 1 93 ? -25.100 -0.002 -8.920 1.00 44.09 93 THR A C 1
ATOM 689 O O . THR A 1 93 ? -25.575 -0.994 -8.384 1.00 44.09 93 THR A O 1
ATOM 692 N N . SER A 1 94 ? -25.394 1.252 -8.560 1.00 40.34 94 SER A N 1
ATOM 693 C CA . SER A 1 94 ? -26.542 1.724 -7.770 1.00 40.34 94 SER A CA 1
ATOM 694 C C . SER A 1 94 ? -26.558 1.490 -6.255 1.00 40.34 94 SER A C 1
ATOM 696 O O . SER A 1 94 ? -27.352 0.724 -5.724 1.00 40.34 94 SER A O 1
ATOM 698 N N . VAL A 1 95 ? -25.797 2.322 -5.537 1.00 43.44 95 VAL A N 1
ATOM 699 C CA . VAL A 1 95 ? -26.097 2.706 -4.143 1.00 43.44 95 VAL A CA 1
ATOM 700 C C . VAL A 1 95 ? -26.970 3.969 -4.173 1.00 43.44 95 VAL A C 1
ATOM 702 O O . VAL A 1 95 ? -26.512 5.082 -3.942 1.00 43.44 95 VAL A O 1
ATOM 705 N N . SER A 1 96 ? -28.226 3.831 -4.586 1.00 46.81 96 SER A N 1
ATOM 706 C CA . SER A 1 96 ? -29.220 4.908 -4.523 1.00 46.81 96 SER A CA 1
ATOM 707 C C . SER A 1 96 ? -30.587 4.243 -4.533 1.00 46.81 96 SER A C 1
ATOM 709 O O . SER A 1 96 ? -31.007 3.800 -5.593 1.00 46.81 96 SER A O 1
ATOM 711 N N . ASN A 1 97 ? -31.164 4.025 -3.342 1.00 47.16 97 ASN A N 1
ATOM 712 C CA . ASN A 1 97 ? -32.601 3.818 -3.054 1.00 47.16 97 ASN A CA 1
ATOM 713 C C . ASN A 1 97 ? -32.811 3.169 -1.664 1.00 47.16 97 ASN A C 1
ATOM 715 O O . ASN A 1 97 ? -33.436 2.122 -1.554 1.00 47.16 97 ASN A O 1
ATOM 719 N N . GLY A 1 98 ? -32.286 3.769 -0.587 1.00 48.19 98 GLY A N 1
ATOM 720 C CA . GLY A 1 98 ? -32.356 3.172 0.761 1.00 48.19 98 GLY A CA 1
ATOM 721 C C . GLY A 1 98 ? -32.689 4.122 1.915 1.00 48.19 98 GLY A C 1
ATOM 722 O O . GLY A 1 98 ? -32.347 3.812 3.045 1.00 48.19 98 GLY A O 1
ATOM 723 N N . MET A 1 99 ? -33.304 5.285 1.661 1.00 45.28 99 MET A N 1
ATOM 724 C CA . MET A 1 99 ? -33.616 6.283 2.710 1.00 45.28 99 MET A CA 1
ATOM 725 C C . MET A 1 99 ? -35.125 6.541 2.913 1.00 45.28 99 MET A C 1
ATOM 727 O O . MET A 1 99 ? -35.508 7.367 3.732 1.00 45.28 99 MET A O 1
ATOM 731 N N . SER A 1 100 ? -36.031 5.850 2.222 1.00 45.44 100 SER A N 1
ATOM 732 C CA . SER A 1 100 ? -37.470 6.084 2.418 1.00 45.44 100 SER A CA 1
ATOM 733 C C . SER A 1 100 ? -38.079 4.995 3.294 1.00 45.44 100 SER A C 1
ATOM 735 O O . SER A 1 100 ? -38.587 4.019 2.767 1.00 45.44 100 SER A O 1
ATOM 737 N N . SER A 1 101 ? -37.960 5.138 4.618 1.00 44.47 101 SER A N 1
ATOM 738 C CA . SER A 1 101 ? -38.899 4.572 5.605 1.00 44.47 101 SER A CA 1
ATOM 739 C C . SER A 1 101 ? -38.452 4.944 7.025 1.00 44.47 101 SER A C 1
ATOM 741 O O . SER A 1 101 ? -37.847 4.140 7.730 1.00 44.47 101 SER A O 1
ATOM 743 N N . LEU A 1 102 ? -38.736 6.175 7.446 1.00 42.19 102 LEU A N 1
ATOM 744 C CA . LEU A 1 102 ? -38.860 6.517 8.863 1.00 42.19 102 LEU A CA 1
ATOM 745 C C . LEU A 1 102 ? -40.177 7.276 9.020 1.00 42.19 102 LEU A C 1
ATOM 747 O O . LEU A 1 102 ? -40.234 8.492 8.848 1.00 42.19 102 LEU A O 1
ATOM 751 N N . ASP A 1 103 ? -41.239 6.518 9.278 1.00 43.41 103 ASP A N 1
ATOM 752 C CA . ASP A 1 103 ? -42.516 7.031 9.754 1.00 43.41 103 ASP A CA 1
ATOM 753 C C . ASP A 1 103 ? -42.334 7.568 11.181 1.00 43.41 103 ASP A C 1
ATOM 755 O O . ASP A 1 103 ? -42.125 6.812 12.131 1.00 43.41 103 ASP A O 1
ATOM 759 N N . LEU A 1 104 ? -42.401 8.891 11.324 1.00 44.75 104 LEU A N 1
ATOM 760 C CA . LEU A 1 104 ? -42.647 9.572 12.592 1.00 44.75 104 LEU A CA 1
ATOM 761 C C . LEU A 1 104 ? -44.005 10.260 12.475 1.00 44.75 104 LEU A C 1
ATOM 763 O O . LEU A 1 104 ? -44.119 11.379 11.977 1.00 44.75 104 LEU A O 1
ATOM 767 N N . ASP A 1 105 ? -45.028 9.524 12.892 1.00 37.78 105 ASP A N 1
ATOM 768 C CA . ASP A 1 105 ? -46.380 10.020 13.106 1.00 37.78 105 ASP A CA 1
ATOM 769 C C . ASP A 1 105 ? -46.459 10.781 14.443 1.00 37.78 105 ASP A C 1
ATOM 771 O O . ASP A 1 105 ? -45.848 10.394 15.440 1.00 37.78 105 ASP A O 1
ATOM 775 N N . ASP A 1 106 ? -47.259 11.845 14.419 1.00 39.09 106 ASP A N 1
ATOM 776 C CA . ASP A 1 106 ? -47.870 12.549 15.550 1.00 39.09 106 ASP A CA 1
ATOM 777 C C . ASP A 1 106 ? -46.999 13.457 16.451 1.00 39.09 106 ASP A C 1
ATOM 779 O O . ASP A 1 106 ? -46.591 13.109 17.556 1.00 39.09 106 ASP A O 1
ATOM 783 N N . MET A 1 107 ? -46.833 14.719 16.033 1.00 41.78 107 MET A N 1
ATOM 784 C CA . MET A 1 107 ? -47.372 15.846 16.814 1.00 41.78 107 MET A CA 1
ATOM 785 C C . MET A 1 107 ? -47.437 17.132 15.974 1.00 41.78 107 MET A C 1
ATOM 787 O O . MET A 1 107 ? -46.448 17.676 15.492 1.00 41.78 107 MET A O 1
ATOM 791 N N . VAL A 1 108 ? -48.666 17.603 15.809 1.00 43.81 108 VAL A N 1
ATOM 792 C CA . VAL A 1 108 ? -49.124 18.752 15.025 1.00 43.81 108 VAL A CA 1
ATOM 793 C C . VAL A 1 108 ? -48.513 20.110 15.422 1.00 43.81 108 VAL A C 1
ATOM 795 O O . VAL A 1 108 ? -48.556 20.511 16.584 1.00 43.81 108 VAL A O 1
ATOM 798 N N . GLY A 1 109 ? -48.056 20.878 14.425 1.00 34.53 109 GLY A N 1
ATOM 799 C CA . GLY A 1 109 ? -47.722 22.301 14.556 1.00 34.53 109 GLY A CA 1
ATOM 800 C C . GLY A 1 109 ? -47.024 22.857 13.312 1.00 34.53 109 GLY A C 1
ATOM 801 O O . GLY A 1 109 ? -45.837 22.650 13.124 1.00 34.53 109 GLY A O 1
ATOM 802 N N . GLU A 1 110 ? -47.786 23.529 12.456 1.00 45.75 110 GLU A N 1
ATOM 803 C CA . GLU A 1 110 ? -47.426 24.028 11.123 1.00 45.75 110 GLU A CA 1
ATOM 804 C C . GLU A 1 110 ? -46.146 24.893 11.054 1.00 45.75 110 GLU A C 1
ATOM 806 O O . GLU A 1 110 ? -46.120 25.978 11.620 1.00 45.75 110 GLU A O 1
ATOM 811 N N . GLU A 1 111 ? -45.135 24.459 10.288 1.00 41.09 111 GLU A N 1
ATOM 812 C CA . GLU A 1 111 ? -44.410 25.243 9.267 1.00 41.09 111 GLU A CA 1
ATOM 813 C C . GLU A 1 111 ? -43.410 24.328 8.530 1.00 41.09 111 GLU A C 1
ATOM 815 O O . GLU A 1 111 ? -42.614 23.605 9.116 1.00 41.09 111 GLU A O 1
ATOM 820 N N . SER A 1 112 ? -43.509 24.350 7.207 1.00 45.16 112 SER A N 1
ATOM 821 C CA . SER A 1 112 ? -42.743 23.596 6.218 1.00 45.16 112 SER A CA 1
ATOM 822 C C . SER A 1 112 ? -41.217 23.692 6.376 1.00 45.16 112 SER A C 1
ATOM 824 O O . SER A 1 112 ? -40.666 24.787 6.360 1.00 45.16 112 SER A O 1
ATOM 826 N N . GLY A 1 113 ? -40.517 22.552 6.366 1.00 38.19 113 GLY A N 1
ATOM 827 C CA . GLY A 1 113 ? -39.056 22.534 6.259 1.00 38.19 113 GLY A CA 1
ATOM 828 C C . GLY A 1 113 ? -38.438 21.147 6.374 1.00 38.19 113 GLY A C 1
ATOM 829 O O . GLY A 1 113 ? -37.761 20.848 7.348 1.00 38.19 113 GLY A O 1
ATOM 830 N N . SER A 1 114 ? -38.676 20.300 5.371 1.00 42.16 114 SER A N 1
ATOM 831 C CA . SER A 1 114 ? -37.884 19.097 5.103 1.00 42.16 114 SER A CA 1
ATOM 832 C C . SER A 1 114 ? -36.390 19.411 5.245 1.00 42.16 114 SER A C 1
ATOM 834 O O . SER A 1 114 ? -35.846 20.164 4.440 1.00 42.16 114 SER A O 1
ATOM 836 N N . VAL A 1 115 ? -35.714 18.834 6.242 1.00 55.91 115 VAL A N 1
ATOM 837 C CA . VAL A 1 115 ? -34.251 18.908 6.383 1.00 55.91 115 VAL A CA 1
ATOM 838 C C . VAL A 1 115 ? -33.639 18.076 5.252 1.00 55.91 115 VAL A C 1
ATOM 840 O O . VAL A 1 115 ? -33.357 16.894 5.419 1.00 55.91 115 VAL A O 1
ATOM 843 N N . GLY A 1 116 ? -33.554 18.656 4.053 1.00 55.59 116 GLY A N 1
ATOM 844 C CA . GLY A 1 116 ? -33.360 17.881 2.825 1.00 55.59 116 GLY A CA 1
ATOM 845 C C . GLY A 1 116 ? -32.448 18.499 1.775 1.00 55.59 116 GLY A C 1
ATOM 846 O O . GLY A 1 116 ? -32.317 17.911 0.705 1.00 55.59 116 GLY A O 1
ATOM 847 N N . ASN A 1 117 ? -31.797 19.638 2.035 1.00 59.94 117 ASN A N 1
ATOM 848 C CA . ASN A 1 117 ? -30.821 20.175 1.088 1.00 59.94 117 ASN A CA 1
ATOM 849 C C . ASN A 1 117 ? -29.671 20.931 1.788 1.00 59.94 117 ASN A C 1
ATOM 851 O O . ASN A 1 117 ? -29.923 21.939 2.453 1.00 59.94 117 ASN A O 1
ATOM 855 N N . PRO A 1 118 ? -28.400 20.498 1.647 1.00 61.88 118 PRO A N 1
ATOM 856 C CA . PRO A 1 118 ? -27.257 21.187 2.258 1.00 61.88 118 PRO A CA 1
ATOM 857 C C . PRO A 1 118 ? -27.081 22.626 1.744 1.00 61.88 118 PRO A C 1
ATOM 859 O O . PRO A 1 118 ? -26.534 23.469 2.452 1.00 61.88 118 PRO A O 1
ATOM 862 N N . GLU A 1 119 ? -27.575 22.931 0.540 1.00 71.44 119 GLU A N 1
ATOM 863 C CA . GLU A 1 119 ? -27.520 24.277 -0.045 1.00 71.44 119 GLU A CA 1
ATOM 864 C C . GLU A 1 119 ? -28.521 25.259 0.581 1.00 71.44 119 GLU A C 1
ATOM 866 O O . GLU A 1 119 ? -28.239 26.456 0.635 1.00 71.44 119 GLU A O 1
ATOM 871 N N . GLU A 1 120 ? -29.657 24.780 1.095 1.00 76.31 120 GLU A N 1
ATOM 872 C CA . GLU A 1 120 ? -30.640 25.631 1.783 1.00 76.31 120 GLU A CA 1
ATOM 873 C C . GLU A 1 120 ? -30.117 26.061 3.155 1.00 76.31 120 GLU A C 1
ATOM 875 O O . GLU A 1 120 ? -30.223 27.230 3.526 1.00 76.31 120 GLU A O 1
ATOM 880 N N . LEU A 1 121 ? -29.445 25.148 3.865 1.00 78.44 121 LEU A N 1
ATOM 881 C CA . LEU A 1 121 ? -28.807 25.439 5.150 1.00 78.44 121 LEU A CA 1
ATOM 882 C C . LEU A 1 121 ? -27.692 26.487 5.021 1.00 78.44 121 LEU A C 1
ATOM 884 O O . LEU A 1 121 ? -27.486 27.295 5.928 1.00 78.44 121 LEU A O 1
ATOM 888 N N . GLU A 1 122 ? -27.008 26.528 3.876 1.00 84.12 122 GLU A N 1
ATOM 889 C CA . GLU A 1 122 ? -25.972 27.521 3.584 1.00 84.12 122 GLU A CA 1
ATOM 890 C C . GLU A 1 122 ? -26.554 28.934 3.391 1.00 84.12 122 GLU A C 1
ATOM 892 O O . GLU A 1 122 ? -25.870 29.920 3.676 1.00 84.12 122 GLU A O 1
ATOM 897 N N . GLN A 1 123 ? -27.815 29.061 2.968 1.00 82.06 123 GLN A N 1
ATOM 898 C CA . GLN A 1 123 ? -28.464 30.347 2.662 1.00 82.06 123 GLN A CA 1
ATOM 899 C C . GLN A 1 123 ? -29.231 30.961 3.844 1.00 82.06 123 GLN A C 1
ATOM 901 O O . GLN A 1 123 ? -29.705 32.090 3.739 1.00 82.06 123 GLN A O 1
ATOM 906 N N . LEU A 1 124 ? -29.325 30.258 4.975 1.00 83.69 124 LEU A N 1
ATOM 907 C CA . LEU A 1 124 ? -30.013 30.750 6.171 1.00 83.69 124 LEU A CA 1
ATOM 908 C C . LEU A 1 124 ? -29.292 31.927 6.850 1.00 83.69 124 LEU A C 1
ATOM 910 O O . LEU A 1 124 ? -28.064 32.073 6.777 1.00 83.69 124 LEU A O 1
ATOM 914 N N . ASP A 1 125 ? -30.071 32.718 7.589 1.00 87.12 125 ASP A N 1
ATOM 915 C CA . ASP A 1 125 ? -29.571 33.783 8.457 1.00 87.12 125 ASP A CA 1
ATOM 916 C C . ASP A 1 125 ? -28.645 33.233 9.553 1.00 87.12 125 ASP A C 1
ATOM 918 O O . ASP A 1 125 ? -28.838 32.127 10.069 1.00 87.12 125 ASP A O 1
ATOM 922 N N . GLU A 1 126 ? -27.654 34.033 9.960 1.00 85.25 126 GLU A N 1
ATOM 923 C CA . GLU A 1 126 ? -26.668 33.632 10.973 1.00 85.25 126 GLU A CA 1
ATOM 924 C C . GLU A 1 126 ? -27.324 33.216 12.298 1.00 85.25 126 GLU A C 1
ATOM 926 O O . GLU A 1 126 ? -26.918 32.220 12.890 1.00 85.25 126 GLU A O 1
ATOM 931 N N . ASP A 1 127 ? -28.363 33.921 12.754 1.00 86.81 127 ASP A N 1
ATOM 932 C CA . ASP A 1 127 ? -29.042 33.590 14.013 1.00 86.81 127 ASP A CA 1
ATOM 933 C C . ASP A 1 127 ? -29.834 32.274 13.934 1.00 86.81 127 ASP A C 1
ATOM 935 O O . ASP A 1 127 ? -29.907 31.542 14.924 1.00 86.81 127 ASP A O 1
ATOM 939 N N . THR A 1 128 ? -30.386 31.934 12.767 1.00 87.81 128 THR A N 1
ATOM 940 C CA . THR A 1 128 ? -31.071 30.651 12.539 1.00 87.81 128 THR A CA 1
ATOM 941 C C . THR A 1 128 ? -30.064 29.508 12.482 1.00 87.81 128 THR A C 1
ATOM 943 O O . THR A 1 128 ? -30.277 28.470 13.107 1.00 87.81 128 THR A O 1
ATOM 946 N N . LYS A 1 129 ? -28.912 29.725 11.832 1.00 89.75 129 LYS A N 1
ATOM 947 C CA . LYS A 1 129 ? -27.796 28.769 11.832 1.00 89.75 129 LYS A CA 1
ATOM 948 C C . LYS A 1 129 ? -27.261 28.523 13.242 1.00 89.75 129 LYS A C 1
ATOM 950 O O . LYS A 1 129 ? -27.012 27.384 13.611 1.00 89.75 129 LYS A O 1
ATOM 955 N N . VAL A 1 130 ? -27.118 29.565 14.062 1.00 89.44 130 VAL A N 1
ATOM 956 C CA . VAL A 1 130 ? -26.683 29.405 15.461 1.00 89.44 130 VAL A CA 1
ATOM 957 C C . VAL A 1 130 ? -27.656 28.523 16.239 1.00 89.44 130 VAL A C 1
ATOM 959 O O . VAL A 1 130 ? -27.199 27.635 16.948 1.00 89.44 130 VAL A O 1
ATOM 962 N N . LYS A 1 131 ? -28.972 28.731 16.090 1.00 88.62 131 LYS A N 1
ATOM 963 C CA . LYS A 1 131 ? -29.986 27.898 16.757 1.00 88.62 131 LYS A CA 1
ATOM 964 C C . LYS A 1 131 ? -29.912 26.443 16.304 1.00 88.62 131 LYS A C 1
ATOM 966 O O . LYS A 1 131 ? -29.830 25.566 17.148 1.00 88.62 131 LYS A O 1
ATOM 971 N N . LEU A 1 132 ? -29.840 26.200 14.996 1.00 89.62 132 LEU A N 1
ATOM 972 C CA . LEU A 1 132 ? -29.773 24.841 14.462 1.00 89.62 132 LEU A CA 1
ATOM 973 C C . LEU A 1 132 ? -28.479 24.120 14.887 1.00 89.62 132 LEU A C 1
ATOM 975 O O . LEU A 1 132 ? -28.518 22.947 15.237 1.00 89.62 132 LEU A O 1
ATOM 979 N N . LEU A 1 133 ? -27.333 24.813 14.918 1.00 89.31 133 LEU A N 1
ATOM 980 C CA . LEU A 1 133 ? -26.088 24.245 15.459 1.00 89.31 133 LEU A CA 1
ATOM 981 C C . LEU A 1 133 ? -26.194 23.997 16.967 1.00 89.31 133 LEU A C 1
ATOM 983 O O . LEU A 1 133 ? -25.682 22.993 17.450 1.00 89.31 133 LEU A O 1
ATOM 987 N N . GLN A 1 134 ? -26.850 24.886 17.714 1.00 89.38 134 GLN A N 1
ATOM 988 C CA . GLN A 1 134 ? -27.058 24.713 19.151 1.00 89.38 134 GLN A CA 1
ATOM 989 C C . GLN A 1 134 ? -27.966 23.511 19.448 1.00 89.38 134 GLN A C 1
ATOM 991 O O . GLN A 1 134 ? -27.694 22.788 20.401 1.00 89.38 134 GLN A O 1
ATOM 996 N N . ASP A 1 135 ? -28.978 23.260 18.616 1.00 87.31 135 ASP A N 1
ATOM 997 C CA . ASP A 1 135 ? -29.842 22.080 18.722 1.00 87.31 135 ASP A CA 1
ATOM 998 C C . ASP A 1 135 ? -29.080 20.785 18.383 1.00 87.31 135 ASP A C 1
ATOM 1000 O O . ASP A 1 135 ? -29.283 19.762 19.033 1.00 87.31 135 ASP A O 1
ATOM 1004 N N . LEU A 1 136 ? -28.156 20.827 17.413 1.00 87.50 136 LEU A N 1
ATOM 1005 C CA . LEU A 1 136 ? -27.362 19.661 16.999 1.00 87.50 136 LEU A CA 1
ATOM 1006 C C . LEU A 1 136 ? -26.240 19.301 17.981 1.00 87.50 136 LEU A C 1
ATOM 1008 O O . LEU A 1 136 ? -26.008 18.123 18.248 1.00 87.50 136 LEU A O 1
ATOM 1012 N N . PHE A 1 137 ? -25.528 20.296 18.511 1.00 85.38 137 PHE A N 1
ATOM 1013 C CA . PHE A 1 137 ? -24.410 20.078 19.435 1.00 85.38 137 PHE A CA 1
ATOM 1014 C C . PHE A 1 137 ? -24.830 20.096 20.912 1.00 85.38 137 PHE A C 1
ATOM 1016 O O . PHE A 1 137 ? -24.048 19.686 21.773 1.00 85.38 137 PHE A O 1
ATOM 1023 N N . GLY A 1 138 ? -26.054 20.535 21.219 1.00 83.88 138 GLY A N 1
ATOM 1024 C CA . GLY A 1 138 ? -26.585 20.603 22.578 1.00 83.88 138 GLY A CA 1
ATOM 1025 C C . GLY A 1 138 ? -25.639 21.332 23.536 1.00 83.88 138 GLY A C 1
ATOM 1026 O O . GLY A 1 138 ? -25.009 22.330 23.187 1.00 83.88 138 GLY A O 1
ATOM 1027 N N . ASP A 1 139 ? -25.489 20.793 24.745 1.00 82.44 139 ASP A N 1
ATOM 1028 C CA . ASP A 1 139 ? -24.633 21.374 25.786 1.00 82.44 139 ASP A CA 1
ATOM 1029 C C . ASP A 1 139 ? -23.126 21.145 25.555 1.00 82.44 139 ASP A C 1
ATOM 1031 O O . ASP A 1 139 ? -22.309 21.666 26.317 1.00 82.44 139 ASP A O 1
ATOM 1035 N N . LYS A 1 140 ? -22.732 20.399 24.508 1.00 82.44 140 LYS A N 1
ATOM 1036 C CA . LYS A 1 140 ? -21.316 20.119 24.203 1.00 82.44 140 LYS A CA 1
ATOM 1037 C C . LYS A 1 140 ? -20.579 21.341 23.656 1.00 82.44 140 LYS A C 1
ATOM 1039 O O . LYS A 1 140 ? -19.363 21.392 23.730 1.00 82.44 140 LYS A O 1
ATOM 1044 N N . VAL A 1 141 ? -21.288 22.328 23.102 1.00 84.94 141 VAL A N 1
ATOM 1045 C CA . VAL A 1 141 ? -20.675 23.551 22.568 1.00 84.94 141 VAL A CA 1
ATOM 1046 C C . VAL A 1 141 ? -21.429 24.779 23.064 1.00 84.94 141 VAL A C 1
ATOM 1048 O O . VAL A 1 141 ? -22.648 24.883 22.961 1.00 84.94 141 VAL A O 1
ATOM 1051 N N . THR A 1 142 ? -20.692 25.777 23.558 1.00 88.00 142 THR A N 1
ATOM 1052 C CA . THR A 1 142 ? -21.292 27.054 23.967 1.00 88.00 142 THR A CA 1
ATOM 1053 C C . THR A 1 142 ? -21.763 27.888 22.768 1.00 88.00 142 THR A C 1
ATOM 1055 O O . THR A 1 142 ? -21.048 28.033 21.774 1.00 88.00 142 THR A O 1
ATOM 1058 N N . ASN A 1 143 ? -22.900 28.579 22.917 1.00 86.94 143 ASN A N 1
ATOM 1059 C CA . ASN A 1 143 ? -23.417 29.570 21.955 1.00 86.94 143 ASN A CA 1
ATOM 1060 C C . ASN A 1 143 ? -22.353 30.570 21.454 1.00 86.94 143 ASN A C 1
ATOM 1062 O O . ASN A 1 143 ? -22.375 31.019 20.305 1.00 86.94 143 ASN A O 1
ATOM 1066 N N . PHE A 1 144 ? -21.415 30.952 22.327 1.00 87.75 144 PHE A N 1
ATOM 1067 C CA . PHE A 1 144 ? -20.311 31.838 21.969 1.00 87.75 144 PHE A CA 1
ATOM 1068 C C . PHE A 1 144 ? -19.343 31.178 20.977 1.00 87.75 144 PHE A C 1
ATOM 1070 O O . PHE A 1 144 ? -18.961 31.811 19.992 1.00 87.75 144 PHE A O 1
ATOM 1077 N N . SER A 1 145 ? -18.986 29.911 21.207 1.00 88.06 145 SER A N 1
ATOM 1078 C CA . SER A 1 145 ? -18.126 29.133 20.311 1.00 88.06 145 SER A CA 1
ATOM 1079 C C . SER A 1 145 ? -18.792 28.900 18.952 1.00 88.06 145 SER A C 1
ATOM 1081 O O . SER A 1 145 ? -18.159 29.110 17.918 1.00 88.06 145 SER A O 1
ATOM 1083 N N . ILE A 1 146 ? -20.097 28.608 18.927 1.00 90.62 146 ILE A N 1
ATOM 1084 C CA . ILE A 1 146 ? -20.882 28.460 17.686 1.00 90.62 146 ILE A CA 1
ATOM 1085 C C . ILE A 1 146 ? -20.872 29.756 16.862 1.00 90.62 146 ILE A C 1
ATOM 1087 O O . ILE A 1 146 ? -20.545 29.757 15.676 1.00 90.62 146 ILE A O 1
ATOM 1091 N N . ARG A 1 147 ? -21.156 30.904 17.488 1.00 91.38 147 ARG A N 1
ATOM 1092 C CA . ARG A 1 147 ? -21.100 32.208 16.800 1.00 91.38 147 ARG A CA 1
ATOM 1093 C C . ARG A 1 147 ? -19.697 32.551 16.306 1.00 91.38 147 ARG A C 1
ATOM 1095 O O . ARG A 1 147 ? -19.536 33.134 15.233 1.00 91.38 147 ARG A O 1
ATOM 1102 N N . HIS A 1 148 ? -18.679 32.212 17.090 1.00 92.12 148 HIS A N 1
ATOM 1103 C CA . HIS A 1 148 ? -17.290 32.455 16.726 1.00 92.12 148 HIS A CA 1
ATOM 1104 C C . HIS A 1 148 ? -16.845 31.582 15.540 1.00 92.12 148 HIS A C 1
ATOM 1106 O O . HIS A 1 148 ? -16.208 32.092 14.618 1.00 92.12 148 HIS A O 1
ATOM 1112 N N . THR A 1 149 ? -17.207 30.298 15.524 1.00 90.56 149 THR A N 1
ATOM 1113 C CA . THR A 1 149 ? -16.887 29.358 14.434 1.00 90.56 149 THR A CA 1
ATOM 1114 C C . THR A 1 149 ? -17.657 29.672 13.155 1.00 90.56 149 THR A C 1
ATOM 1116 O O . THR A 1 149 ? -17.052 29.667 12.084 1.00 90.56 149 THR A O 1
ATOM 1119 N N . LEU A 1 150 ? -18.931 30.070 13.242 1.00 90.88 150 LEU A N 1
ATOM 1120 C CA . LEU A 1 150 ? -19.679 30.604 12.095 1.00 90.88 150 LEU A CA 1
ATOM 1121 C C . LEU A 1 150 ? -18.989 31.817 11.480 1.00 90.88 150 LEU A C 1
ATOM 1123 O O . LEU A 1 150 ? -18.768 31.861 10.270 1.00 90.88 150 LEU A O 1
ATOM 1127 N N . ARG A 1 151 ? -18.555 32.774 12.305 1.00 91.00 151 ARG A N 1
ATOM 1128 C CA . ARG A 1 151 ? -17.816 33.943 11.811 1.00 91.00 151 ARG A CA 1
ATOM 1129 C C . ARG A 1 151 ? -16.464 33.562 11.201 1.00 91.00 151 ARG A C 1
ATOM 1131 O O . ARG A 1 151 ? -16.076 34.138 10.188 1.00 91.00 151 ARG A O 1
ATOM 1138 N N . LYS A 1 152 ? -15.757 32.591 11.789 1.00 92.00 152 LYS A N 1
ATOM 1139 C CA . LYS A 1 152 ? -14.474 32.071 11.282 1.00 92.00 152 LYS A CA 1
ATOM 1140 C C . LYS A 1 152 ? -14.631 31.396 9.914 1.00 92.00 152 LYS A C 1
ATOM 1142 O O . LYS A 1 152 ? -13.772 31.571 9.054 1.00 92.00 152 LYS A O 1
ATOM 1147 N N . CYS A 1 153 ? -15.730 30.678 9.701 1.00 89.00 153 CYS A N 1
ATOM 1148 C CA . CYS A 1 153 ? -16.028 29.977 8.453 1.00 89.00 153 CYS A CA 1
ATOM 1149 C C . CYS A 1 153 ? -16.818 30.828 7.442 1.00 89.00 153 CYS A C 1
ATOM 1151 O O . CYS A 1 153 ? -17.349 30.278 6.482 1.00 89.00 153 CYS A O 1
ATOM 1153 N N . ASN A 1 154 ? -16.885 32.155 7.614 1.00 86.69 154 ASN A N 1
ATOM 1154 C CA . ASN A 1 154 ? -17.623 33.083 6.742 1.00 86.69 154 ASN A CA 1
ATOM 1155 C C . ASN A 1 154 ? -19.122 32.748 6.595 1.00 86.69 154 ASN A C 1
ATOM 1157 O O . ASN A 1 154 ? -19.683 32.878 5.510 1.00 86.69 154 ASN A O 1
ATOM 1161 N N . GLY A 1 155 ? -19.762 32.280 7.669 1.00 84.19 155 GLY A N 1
ATOM 1162 C CA . GLY A 1 155 ? -21.191 31.952 7.688 1.00 84.19 155 GLY A CA 1
ATOM 1163 C C . GLY A 1 155 ? -21.560 30.665 6.944 1.00 84.19 155 GLY A C 1
ATOM 1164 O O . GLY A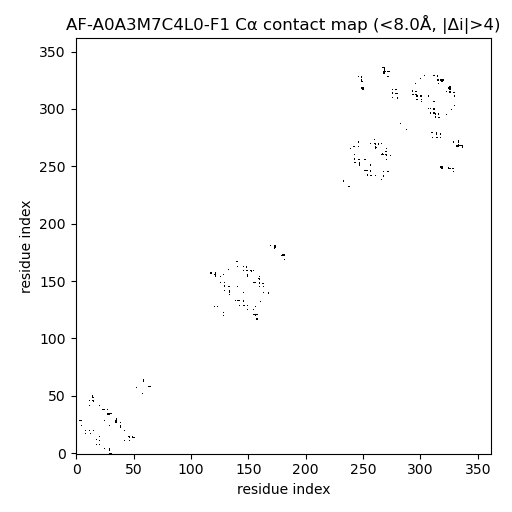 1 155 ? -22.750 30.405 6.751 1.00 84.19 155 GLY A O 1
ATOM 1165 N N . ARG A 1 156 ? -20.562 29.872 6.535 1.00 89.44 156 ARG A N 1
ATOM 1166 C CA . ARG A 1 156 ? -20.748 28.593 5.847 1.00 89.44 156 ARG A CA 1
ATOM 1167 C C . ARG A 1 156 ? -21.147 27.500 6.831 1.00 89.44 156 ARG A C 1
ATOM 1169 O O . ARG A 1 156 ? -20.360 27.151 7.709 1.00 89.44 156 ARG A O 1
ATOM 1176 N N . TRP A 1 157 ? -22.342 26.946 6.659 1.00 88.56 157 TRP A N 1
ATOM 1177 C CA . TRP A 1 157 ? -22.934 25.935 7.529 1.00 88.56 157 TRP A CA 1
ATOM 1178 C C . TRP A 1 157 ? -22.052 24.691 7.627 1.00 88.56 157 TRP A C 1
ATOM 1180 O O . TRP A 1 157 ? -21.623 24.321 8.718 1.00 88.56 157 TRP A O 1
ATOM 1190 N N . GLN A 1 158 ? -21.713 24.097 6.481 1.00 88.94 158 GLN A N 1
ATOM 1191 C CA . GLN A 1 158 ? -20.965 22.838 6.432 1.00 88.94 158 GLN A CA 1
ATOM 1192 C C . GLN A 1 158 ? -19.568 22.968 7.056 1.00 88.94 158 GLN A C 1
ATOM 1194 O O . GLN A 1 158 ? -19.147 22.133 7.849 1.00 88.94 158 GLN A O 1
ATOM 1199 N N . ALA A 1 159 ? -18.859 24.057 6.749 1.00 89.62 159 ALA A N 1
ATOM 1200 C CA . ALA A 1 159 ? -17.522 24.289 7.290 1.00 89.62 159 ALA A CA 1
ATOM 1201 C C . ALA A 1 159 ? -17.549 24.579 8.801 1.00 89.62 159 ALA A C 1
ATOM 1203 O O . ALA A 1 159 ? -16.619 24.219 9.519 1.00 89.62 159 ALA A O 1
ATOM 1204 N N . SER A 1 160 ? -18.600 25.233 9.305 1.00 90.88 160 SER A N 1
ATOM 1205 C CA . SER A 1 160 ? -18.787 25.424 10.747 1.00 90.88 160 SER A CA 1
ATOM 1206 C C . SER A 1 160 ? -19.175 24.136 11.458 1.00 90.88 160 SER A C 1
ATOM 1208 O O . SER A 1 160 ? -18.683 23.905 12.555 1.00 90.88 160 SER A O 1
ATOM 1210 N N . MET A 1 161 ? -19.992 23.289 10.831 1.00 89.94 161 MET A N 1
ATOM 1211 C CA . MET A 1 161 ? -20.343 21.964 11.340 1.00 89.94 161 MET A CA 1
ATOM 1212 C C . MET A 1 161 ? -19.098 21.090 11.533 1.00 89.94 161 MET A C 1
ATOM 1214 O O . MET A 1 161 ? -18.892 20.536 12.609 1.00 89.94 161 MET A O 1
ATOM 1218 N N . GLU A 1 162 ? -18.237 21.013 10.517 1.00 92.31 162 GLU A N 1
ATOM 1219 C CA . GLU A 1 162 ? -16.995 20.229 10.563 1.00 92.31 162 GLU A CA 1
ATOM 1220 C C . GLU A 1 162 ? -16.015 20.751 11.626 1.00 92.31 162 GLU A C 1
ATOM 1222 O O . GLU A 1 162 ? -15.440 19.973 12.386 1.00 92.31 162 GLU A O 1
ATOM 1227 N N . GLU A 1 163 ? -15.849 22.073 11.731 1.00 91.19 163 GLU A N 1
ATOM 1228 C CA . GLU A 1 163 ? -14.979 22.681 12.744 1.00 91.19 163 GLU A CA 1
ATOM 1229 C C . GLU A 1 163 ? -15.522 22.464 14.167 1.00 91.19 163 GLU A C 1
ATOM 1231 O O . GLU A 1 163 ? -14.758 22.168 15.085 1.00 91.19 163 GLU A O 1
ATOM 1236 N N . LEU A 1 164 ? -16.840 22.572 14.363 1.00 91.31 164 LEU A N 1
ATOM 1237 C CA . LEU A 1 164 ? -17.487 22.305 15.649 1.00 91.31 164 LEU A CA 1
ATOM 1238 C C . LEU A 1 164 ? -17.401 20.831 16.045 1.00 91.31 164 LEU A C 1
ATOM 1240 O O . LEU A 1 164 ? -17.166 20.537 17.215 1.00 91.31 164 LEU A O 1
ATOM 1244 N N . LEU A 1 165 ? -17.495 19.913 15.084 1.00 90.56 165 LEU A N 1
ATOM 1245 C CA . LEU A 1 165 ? -17.267 18.492 15.330 1.00 90.56 165 LEU A CA 1
ATOM 1246 C C . LEU A 1 165 ? -15.832 18.229 15.807 1.00 90.56 165 LEU A C 1
ATOM 1248 O O . LEU A 1 165 ? -15.634 17.478 16.759 1.00 90.56 165 LEU A O 1
ATOM 1252 N N . ASN A 1 166 ? -14.839 18.894 15.205 1.00 88.81 166 ASN A N 1
ATOM 1253 C CA . ASN A 1 166 ? -13.456 18.821 15.679 1.00 88.81 166 ASN A CA 1
ATOM 1254 C C . ASN A 1 166 ? -13.333 19.343 17.117 1.00 88.81 166 ASN A C 1
ATOM 1256 O O . ASN A 1 166 ? -12.671 18.711 17.936 1.00 88.81 166 ASN A O 1
ATOM 1260 N N . HIS A 1 167 ? -13.979 20.470 17.437 1.00 85.25 167 HIS A N 1
ATOM 1261 C CA . HIS A 1 167 ? -13.983 21.020 18.795 1.00 85.25 167 HIS A CA 1
ATOM 1262 C C . HIS A 1 167 ? -14.556 20.032 19.814 1.00 85.25 167 HIS A C 1
ATOM 1264 O O . HIS A 1 167 ? -13.891 19.760 20.810 1.00 85.25 167 HIS A O 1
ATOM 1270 N N . VAL A 1 168 ? -15.716 19.436 19.526 1.00 85.19 168 VAL A N 1
ATOM 1271 C CA . VAL A 1 168 ? -16.331 18.422 20.396 1.00 85.19 168 VAL A CA 1
ATOM 1272 C C . VAL A 1 168 ? -15.443 17.189 20.535 1.00 85.19 168 VAL A C 1
ATOM 1274 O O . VAL A 1 168 ? -15.280 16.684 21.639 1.00 85.19 168 VAL A O 1
ATOM 1277 N N . TYR A 1 169 ? -14.831 16.717 19.447 1.00 83.50 169 TYR A N 1
ATOM 1278 C CA . TYR A 1 169 ? -13.942 15.555 19.491 1.00 83.50 169 TYR A CA 1
ATOM 1279 C C . TYR A 1 169 ? -12.711 15.798 20.374 1.00 83.50 169 TYR A C 1
ATOM 1281 O O . TYR A 1 169 ? -12.317 14.924 21.147 1.00 83.50 169 TYR A O 1
ATOM 1289 N N . PHE A 1 170 ? -12.103 16.984 20.282 1.00 79.19 170 PHE A N 1
ATOM 1290 C CA . PHE A 1 170 ? -10.959 17.328 21.124 1.00 79.19 170 PHE A CA 1
ATOM 1291 C C . PHE A 1 170 ? -11.359 17.577 22.582 1.00 79.19 170 PHE A C 1
ATOM 1293 O O . PHE A 1 170 ? -10.629 17.140 23.464 1.00 79.19 170 PHE A O 1
ATOM 1300 N N . GLU A 1 171 ? -12.503 18.212 22.848 1.00 74.94 171 GLU A N 1
ATOM 1301 C CA . GLU A 1 171 ? -13.005 18.405 24.218 1.00 74.94 171 GLU A CA 1
ATOM 1302 C C . GLU A 1 171 ? -13.386 17.064 24.873 1.00 74.94 171 GLU A C 1
ATOM 1304 O O . GLU A 1 171 ? -12.971 16.794 25.995 1.00 74.94 171 GLU A O 1
ATOM 1309 N N . GLU A 1 172 ? -14.047 16.151 24.154 1.00 68.00 172 GLU A N 1
ATOM 1310 C CA . GLU A 1 172 ? -14.383 14.810 24.661 1.00 68.00 172 GLU A CA 1
ATOM 1311 C C . GLU A 1 172 ? -13.131 13.949 24.921 1.00 68.00 172 GLU A C 1
ATOM 1313 O O . GLU A 1 172 ? -13.075 13.189 25.892 1.00 68.00 172 GLU A O 1
ATOM 1318 N N . ALA A 1 173 ? -12.083 14.112 24.107 1.00 60.59 173 ALA A N 1
ATOM 1319 C CA . ALA A 1 173 ? -10.779 13.501 24.357 1.00 60.59 173 ALA A CA 1
ATOM 1320 C C . ALA A 1 173 ? -10.040 14.121 25.563 1.00 60.59 173 ALA A C 1
ATOM 1322 O O . ALA A 1 173 ? -9.206 13.452 26.174 1.00 60.59 173 ALA A O 1
ATOM 1323 N N . GLU A 1 174 ? -10.322 15.379 25.912 1.00 58.16 174 GLU A N 1
ATOM 1324 C CA . GLU A 1 174 ? -9.748 16.057 27.080 1.00 58.16 174 GLU A CA 1
ATOM 1325 C C . GLU A 1 174 ? -10.518 15.768 28.384 1.00 58.16 174 GLU A C 1
ATOM 1327 O O . GLU A 1 174 ? -9.881 15.679 29.440 1.00 58.16 174 GLU A O 1
ATOM 1332 N N . ASP A 1 175 ? -11.839 15.569 28.307 1.00 55.78 175 ASP A N 1
ATOM 1333 C CA . ASP A 1 175 ? -12.735 15.281 29.441 1.00 55.78 175 ASP A CA 1
ATOM 1334 C C . ASP A 1 175 ? -12.815 13.785 29.799 1.00 55.78 175 ASP A C 1
ATOM 1336 O O . ASP A 1 175 ? -13.204 13.422 30.914 1.00 55.78 175 ASP A O 1
ATOM 1340 N N . SER A 1 176 ? -12.406 12.893 28.890 1.00 50.06 176 SER A N 1
ATOM 1341 C CA . SER A 1 176 ? -12.218 11.473 29.195 1.00 50.06 176 SER A CA 1
ATOM 1342 C C . SER A 1 176 ? -10.999 11.286 30.106 1.00 50.06 176 SER A C 1
ATOM 1344 O O . SER A 1 176 ? -9.848 11.223 29.664 1.00 50.06 176 SER A O 1
ATOM 1346 N N . ASP A 1 177 ? -11.265 11.158 31.408 1.00 55.16 177 ASP A N 1
ATOM 1347 C CA . ASP A 1 177 ? -10.316 10.983 32.524 1.00 55.16 177 ASP A CA 1
ATOM 1348 C C . ASP A 1 177 ? -9.495 9.661 32.465 1.00 55.16 177 ASP A C 1
ATOM 1350 O O . ASP A 1 177 ? -8.996 9.162 33.475 1.00 55.16 177 ASP A O 1
ATOM 1354 N N . GLY A 1 178 ? -9.348 9.063 31.275 1.00 51.75 178 GLY A N 1
ATOM 1355 C CA . GLY A 1 178 ? -8.710 7.768 31.033 1.00 51.75 178 GLY A CA 1
ATOM 1356 C C . GLY A 1 178 ? -7.556 7.755 30.025 1.00 51.75 178 GLY A C 1
ATOM 1357 O O . GLY A 1 178 ? -6.784 6.797 30.033 1.00 51.75 178 GLY A O 1
ATOM 1358 N N . SER A 1 179 ? -7.364 8.773 29.177 1.00 45.62 179 SER A N 1
ATOM 1359 C CA . SER A 1 179 ? -6.213 8.776 28.259 1.00 45.62 179 SER A CA 1
ATOM 1360 C C . SER A 1 179 ? -5.866 10.163 27.726 1.00 45.62 179 SER A C 1
ATOM 1362 O O . SER A 1 179 ? -6.477 10.663 26.795 1.00 45.62 179 SER A O 1
ATOM 1364 N N . GLY A 1 180 ? -4.796 10.739 28.280 1.00 47.78 180 GLY A N 1
ATOM 1365 C CA . GLY A 1 180 ? -3.926 11.657 27.549 1.00 47.78 180 GLY A CA 1
ATOM 1366 C C . GLY A 1 180 ? -4.531 13.004 27.168 1.00 47.78 180 GLY A C 1
ATOM 1367 O O . GLY A 1 180 ? -4.818 13.238 26.005 1.00 47.78 180 GLY A O 1
ATOM 1368 N N . LYS A 1 181 ? -4.543 13.942 28.123 1.00 47.56 181 LYS A N 1
ATOM 1369 C CA . LYS A 1 181 ? -4.656 15.389 27.875 1.00 47.56 181 LYS A CA 1
ATOM 1370 C C . LYS A 1 181 ? -3.798 15.767 26.662 1.00 47.56 181 LYS A C 1
ATOM 1372 O O . LYS A 1 181 ? -2.567 15.816 26.788 1.00 47.56 181 LYS A O 1
ATOM 1377 N N . ILE A 1 182 ? -4.409 16.048 25.510 1.00 53.41 182 ILE A N 1
ATOM 1378 C CA . ILE A 1 182 ? -3.702 16.586 24.341 1.00 53.41 182 ILE A CA 1
ATOM 1379 C C . ILE A 1 182 ? -3.469 18.063 24.635 1.00 53.41 182 ILE A C 1
ATOM 1381 O O . ILE A 1 182 ? -4.063 18.968 24.066 1.00 53.41 182 ILE A O 1
ATOM 1385 N N . ALA A 1 183 ? -2.570 18.325 25.583 1.00 53.81 183 ALA A N 1
ATOM 1386 C CA . ALA A 1 183 ? -2.070 19.662 25.789 1.00 53.81 183 ALA A CA 1
ATOM 1387 C C . ALA A 1 183 ? -1.518 20.134 24.441 1.00 53.81 183 ALA A C 1
ATOM 1389 O O . ALA A 1 183 ? -0.567 19.548 23.923 1.00 53.81 183 ALA A O 1
ATOM 1390 N N . THR A 1 184 ? -2.065 21.227 23.916 1.00 56.25 184 THR A N 1
ATOM 1391 C CA . THR A 1 184 ? -1.606 21.988 22.738 1.00 56.25 184 THR A CA 1
ATOM 1392 C C . THR A 1 184 ? -0.197 22.590 22.913 1.00 56.25 184 THR A C 1
ATOM 1394 O O . THR A 1 184 ? 0.158 23.626 22.350 1.00 56.25 184 THR A O 1
ATOM 1397 N N . LYS A 1 185 ? 0.659 21.945 23.712 1.00 54.03 185 LYS A N 1
ATOM 1398 C CA . LYS A 1 185 ? 2.081 22.230 23.822 1.00 54.03 185 LYS A CA 1
ATOM 1399 C C . LYS A 1 185 ? 2.739 21.805 22.518 1.00 54.03 185 LYS A C 1
ATOM 1401 O O . LYS A 1 185 ? 2.966 20.623 22.282 1.00 54.03 185 LYS A O 1
ATOM 1406 N N . GLY A 1 186 ? 3.060 22.799 21.693 1.00 55.12 186 GLY A N 1
ATOM 1407 C CA . GLY A 1 186 ? 3.916 22.627 20.528 1.00 55.12 186 GLY A CA 1
ATOM 1408 C C . GLY A 1 186 ? 5.143 21.785 20.880 1.00 55.12 186 GLY A C 1
ATOM 1409 O O . GLY A 1 186 ? 5.837 22.042 21.866 1.00 55.12 186 GLY A O 1
ATOM 1410 N N . ILE A 1 187 ? 5.370 20.747 20.085 1.00 50.34 187 ILE A N 1
ATOM 1411 C CA . ILE A 1 187 ? 6.532 19.874 20.184 1.00 50.34 187 ILE A CA 1
ATOM 1412 C C . ILE A 1 187 ? 7.735 20.673 19.665 1.00 50.34 187 ILE A C 1
ATOM 1414 O O . ILE A 1 187 ? 7.940 20.796 18.460 1.00 50.34 187 ILE A O 1
ATOM 1418 N N . ASP A 1 188 ? 8.526 21.247 20.572 1.00 54.88 188 ASP A N 1
ATOM 1419 C CA . ASP A 1 188 ? 9.848 21.799 20.253 1.00 54.88 188 ASP A CA 1
ATOM 1420 C C . ASP A 1 188 ? 10.870 20.648 20.206 1.00 54.88 188 ASP A C 1
ATOM 1422 O O . ASP A 1 188 ? 11.634 20.413 21.142 1.00 54.88 188 ASP A O 1
ATOM 1426 N N . ALA A 1 189 ? 10.818 19.854 19.132 1.00 52.69 189 ALA A N 1
ATOM 1427 C CA . ALA A 1 189 ? 11.699 18.700 18.908 1.00 52.69 189 ALA A CA 1
ATOM 1428 C C . ALA A 1 189 ? 13.078 19.074 18.322 1.00 52.69 189 ALA A C 1
ATOM 1430 O O . ALA A 1 189 ? 13.801 18.195 17.855 1.00 52.69 189 ALA A O 1
ATOM 1431 N N . PHE A 1 190 ? 13.469 20.354 18.350 1.00 56.84 190 PHE A N 1
ATOM 1432 C CA . PHE A 1 190 ? 14.746 20.827 17.795 1.00 56.84 190 PHE A CA 1
ATOM 1433 C C . PHE A 1 190 ? 15.742 21.352 18.842 1.00 56.84 190 PHE A C 1
ATOM 1435 O O . PHE A 1 190 ? 16.758 21.948 18.482 1.00 56.84 190 PHE A O 1
ATOM 1442 N N . ALA A 1 191 ? 15.528 21.092 20.134 1.00 48.91 191 ALA A N 1
ATOM 1443 C CA . ALA A 1 191 ? 16.532 21.376 21.158 1.00 48.91 191 ALA A CA 1
ATOM 1444 C C . ALA A 1 191 ? 17.623 20.287 21.169 1.00 48.91 191 ALA A C 1
ATOM 1446 O O . ALA A 1 191 ? 17.591 19.351 21.967 1.00 48.91 191 ALA A O 1
ATOM 1447 N N . GLY A 1 192 ? 18.584 20.413 20.250 1.00 43.69 192 GLY A N 1
ATOM 1448 C CA . GLY A 1 192 ? 19.828 19.650 20.273 1.00 43.69 192 GLY A CA 1
ATOM 1449 C C . GLY A 1 192 ? 20.582 19.836 21.594 1.00 43.69 192 GLY A C 1
ATOM 1450 O O . GLY A 1 192 ? 20.602 20.924 22.174 1.00 43.69 192 GLY A O 1
ATOM 1451 N N . ASP A 1 193 ? 21.181 18.742 22.057 1.00 52.06 193 ASP A N 1
ATOM 1452 C CA . ASP A 1 193 ? 22.005 18.636 23.260 1.00 52.06 193 ASP A CA 1
ATOM 1453 C C . ASP A 1 193 ? 23.071 19.748 23.308 1.00 52.06 193 ASP A C 1
ATOM 1455 O O . ASP A 1 193 ? 24.010 19.773 22.511 1.00 52.06 193 ASP A O 1
ATOM 1459 N N . GLY A 1 194 ? 22.873 20.729 24.197 1.00 55.56 194 GLY A N 1
ATOM 1460 C CA . GLY A 1 194 ? 23.788 21.865 24.353 1.00 55.56 194 GLY A CA 1
ATOM 1461 C C . GLY A 1 194 ? 23.200 23.186 24.863 1.00 55.56 194 GLY A C 1
ATOM 1462 O O . GLY A 1 194 ? 23.966 24.110 25.136 1.00 55.56 194 GLY A O 1
ATOM 1463 N N . THR A 1 195 ? 21.883 23.335 25.046 1.00 40.28 195 THR A N 1
ATOM 1464 C CA . THR A 1 195 ? 21.323 24.604 25.555 1.00 40.28 195 THR A CA 1
ATOM 1465 C C . THR A 1 195 ? 20.962 24.542 27.036 1.00 40.28 195 THR A C 1
ATOM 1467 O O . THR A 1 195 ? 19.924 24.016 27.436 1.00 40.28 195 THR A O 1
ATOM 1470 N N . VAL A 1 196 ? 21.816 25.157 27.857 1.00 42.12 196 VAL A N 1
ATOM 1471 C CA . VAL A 1 196 ? 21.539 25.515 29.254 1.00 42.12 196 VAL A CA 1
ATOM 1472 C C . VAL A 1 196 ? 20.184 26.225 29.339 1.00 42.12 196 VAL A C 1
ATOM 1474 O O . VAL A 1 196 ? 19.965 27.241 28.675 1.00 42.12 196 VAL A O 1
ATOM 1477 N N . ARG A 1 197 ? 19.282 25.710 30.183 1.00 46.31 197 ARG A N 1
ATOM 1478 C CA . ARG A 1 197 ? 17.974 26.314 30.472 1.00 46.31 197 ARG A CA 1
ATOM 1479 C C . ARG A 1 197 ? 18.156 27.761 30.945 1.00 46.31 197 ARG A C 1
ATOM 1481 O O . ARG A 1 197 ? 18.498 27.999 32.102 1.00 46.31 197 ARG A O 1
ATOM 1488 N N . ARG A 1 198 ? 17.909 28.746 30.076 1.00 43.22 198 ARG A N 1
ATOM 1489 C CA . ARG A 1 198 ? 17.819 30.156 30.482 1.00 43.22 198 ARG A CA 1
ATOM 1490 C C . ARG A 1 198 ? 16.382 30.494 30.846 1.00 43.22 198 ARG A C 1
ATOM 1492 O O . ARG A 1 198 ? 15.509 30.618 29.994 1.00 43.22 198 ARG A O 1
ATOM 1499 N N . GLY A 1 199 ? 16.173 30.627 32.152 1.00 42.78 199 GLY A N 1
ATOM 1500 C CA . GLY A 1 199 ? 14.940 31.103 32.752 1.00 42.78 199 GLY A CA 1
ATOM 1501 C C . GLY A 1 199 ? 14.494 32.467 32.219 1.00 42.78 199 GLY A C 1
ATOM 1502 O O . GLY A 1 199 ? 15.276 33.333 31.831 1.00 42.78 199 GLY A O 1
ATOM 1503 N N . ARG A 1 200 ? 13.177 32.623 32.236 1.00 49.81 200 ARG A N 1
ATOM 1504 C CA . ARG A 1 200 ? 12.361 33.775 31.857 1.00 49.81 200 ARG A CA 1
ATOM 1505 C C . ARG A 1 200 ? 12.793 35.068 32.582 1.00 49.81 200 ARG A C 1
ATOM 1507 O O . ARG A 1 200 ? 12.502 35.190 33.767 1.00 49.81 200 ARG A O 1
ATOM 1514 N N . LYS A 1 201 ? 13.388 36.061 31.888 1.00 41.09 201 LYS A N 1
ATOM 1515 C CA . LYS A 1 201 ? 13.268 37.506 32.231 1.00 41.09 201 LYS A CA 1
ATOM 1516 C C . LYS A 1 201 ? 13.820 38.465 31.150 1.00 41.09 201 LYS A C 1
ATOM 1518 O O . LYS A 1 201 ? 15.005 38.434 30.861 1.00 41.09 201 LYS A O 1
ATOM 1523 N N . GLY A 1 202 ? 12.96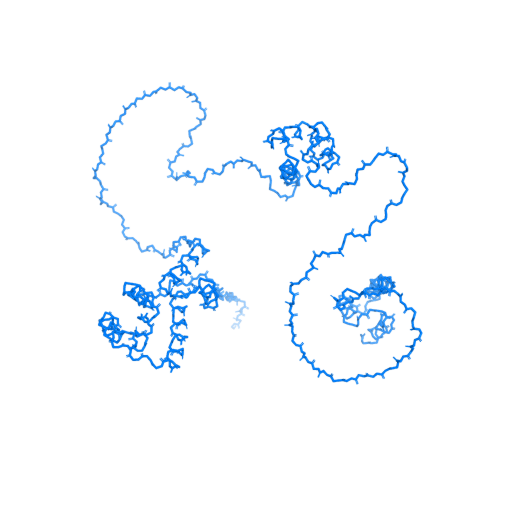6 39.381 30.666 1.00 38.81 202 GLY A N 1
ATOM 1524 C CA . GLY A 1 202 ? 13.318 40.754 30.237 1.00 38.81 202 GLY A CA 1
ATOM 1525 C C . GLY A 1 202 ? 13.926 40.993 28.837 1.00 38.81 202 GLY A C 1
ATOM 1526 O O . GLY A 1 202 ? 14.987 40.483 28.508 1.00 38.81 202 GLY A O 1
ATOM 1527 N N . LYS A 1 203 ? 13.280 41.861 28.038 1.00 42.28 203 LYS A N 1
ATOM 1528 C CA . LYS A 1 203 ? 13.803 42.503 26.802 1.00 42.28 203 LYS A CA 1
ATOM 1529 C C . LYS A 1 203 ? 14.873 43.598 27.134 1.00 42.28 203 LYS A C 1
ATOM 1531 O O . LYS A 1 203 ? 14.979 43.963 28.301 1.00 42.28 203 LYS A O 1
ATOM 1536 N N . PRO A 1 204 ? 15.469 44.330 26.159 1.00 56.69 204 PRO A N 1
ATOM 1537 C CA . PRO A 1 204 ? 16.476 43.929 25.157 1.00 56.69 204 PRO A CA 1
ATOM 1538 C C . PRO A 1 204 ? 17.663 44.943 25.063 1.00 56.69 204 PRO A C 1
ATOM 1540 O O . PRO A 1 204 ? 17.501 46.109 25.412 1.00 56.69 204 PRO A O 1
ATOM 1543 N N . LYS A 1 205 ? 18.830 44.576 24.501 1.00 36.41 205 LYS A N 1
ATOM 1544 C CA . LYS A 1 205 ? 19.704 45.492 23.710 1.00 36.41 205 LYS A CA 1
ATOM 1545 C C . LYS A 1 205 ? 20.930 44.766 23.148 1.00 36.41 205 LYS A C 1
ATOM 1547 O O . LYS A 1 205 ? 21.557 43.979 23.844 1.00 36.41 205 LYS A O 1
ATOM 1552 N N . GLY A 1 206 ? 21.233 45.025 21.877 1.00 40.66 206 GLY A N 1
ATOM 1553 C CA . GLY A 1 206 ? 22.189 44.251 21.091 1.00 40.66 206 GLY A CA 1
ATOM 1554 C C . GLY A 1 206 ? 23.661 44.629 21.216 1.00 40.66 206 GLY A C 1
ATOM 1555 O O . GLY A 1 206 ? 24.028 45.604 21.867 1.00 40.66 206 GLY A O 1
ATOM 1556 N N . LYS A 1 207 ? 24.486 43.860 20.499 1.00 41.34 207 LYS A N 1
ATOM 1557 C CA . LYS A 1 207 ? 25.688 44.314 19.791 1.00 41.34 207 LYS A CA 1
ATOM 1558 C C . LYS A 1 207 ? 26.204 43.185 18.897 1.00 41.34 207 LYS A C 1
ATOM 1560 O O . LYS A 1 207 ? 26.322 42.047 19.330 1.00 41.34 207 LYS A O 1
ATOM 1565 N N . ASN A 1 208 ? 26.512 43.552 17.659 1.00 38.94 208 ASN A N 1
ATOM 1566 C CA . ASN A 1 208 ? 27.277 42.771 16.695 1.00 38.94 208 ASN A CA 1
ATOM 1567 C C . ASN A 1 208 ? 28.633 42.357 17.279 1.00 38.94 208 ASN A C 1
ATOM 1569 O O . ASN A 1 208 ? 29.348 43.232 17.765 1.00 38.94 208 ASN A O 1
ATOM 1573 N N . VAL A 1 209 ? 29.030 41.093 17.106 1.00 43.00 209 VAL A N 1
ATOM 1574 C CA . VAL A 1 209 ? 30.443 40.701 16.994 1.00 43.00 209 VAL A CA 1
ATOM 1575 C C . VAL A 1 209 ? 30.556 39.576 15.960 1.00 43.00 209 VAL A C 1
ATOM 1577 O O . VAL A 1 209 ? 30.024 38.487 16.145 1.00 43.00 209 VAL A O 1
ATOM 1580 N N . LYS A 1 210 ? 31.231 39.892 14.851 1.00 44.53 210 LYS A N 1
ATOM 1581 C CA . LYS A 1 210 ? 31.821 38.950 13.891 1.00 44.53 210 LYS A CA 1
ATOM 1582 C C . LYS A 1 210 ? 33.144 38.411 14.458 1.00 44.53 210 LYS A C 1
ATOM 1584 O O . LYS A 1 210 ? 33.869 39.172 15.092 1.00 44.53 210 LYS A O 1
ATOM 1589 N N . GLY A 1 211 ? 33.491 37.173 14.115 1.00 35.06 211 GLY A N 1
ATOM 1590 C CA . GLY A 1 211 ? 34.828 36.569 14.249 1.00 35.06 211 GLY A CA 1
ATOM 1591 C C . GLY A 1 211 ? 34.694 35.055 14.072 1.00 35.06 211 GLY A C 1
ATOM 1592 O O . GLY A 1 211 ? 34.034 34.424 14.883 1.00 35.06 211 GLY A O 1
ATOM 1593 N N . LEU A 1 212 ? 34.978 34.507 12.888 1.00 38.12 212 LEU A N 1
ATOM 1594 C CA . LEU A 1 212 ? 36.298 34.021 12.460 1.00 38.12 212 LEU A CA 1
ATOM 1595 C C . LEU A 1 212 ? 36.799 32.882 13.362 1.00 38.12 212 LEU A C 1
ATOM 1597 O O . LEU A 1 212 ? 37.322 33.155 14.431 1.00 38.12 212 LEU A O 1
ATOM 1601 N N . ASP A 1 213 ? 36.644 31.636 12.913 1.00 34.88 213 ASP A N 1
ATOM 1602 C CA . ASP A 1 213 ? 37.804 30.785 12.622 1.00 34.88 213 ASP A CA 1
ATOM 1603 C C . ASP A 1 213 ? 37.363 29.508 11.887 1.00 34.88 213 ASP A C 1
ATOM 1605 O O . ASP A 1 213 ? 36.709 28.620 12.433 1.00 34.88 213 ASP A O 1
ATOM 1609 N N . ASP A 1 214 ? 37.740 29.451 10.612 1.00 45.38 214 ASP A N 1
ATOM 1610 C CA . ASP A 1 214 ? 38.069 28.212 9.923 1.00 45.38 214 ASP A CA 1
ATOM 1611 C C . ASP A 1 214 ? 39.288 27.581 10.609 1.00 45.38 214 ASP A C 1
ATOM 1613 O O . ASP A 1 214 ? 40.164 28.293 11.090 1.00 45.38 214 ASP A O 1
ATOM 1617 N N . ARG A 1 215 ? 39.417 26.253 10.507 1.00 47.56 215 ARG A N 1
ATOM 1618 C CA . ARG A 1 215 ? 40.559 25.414 10.945 1.00 47.56 215 ARG A CA 1
ATOM 1619 C C . ARG A 1 215 ? 40.463 24.854 12.363 1.00 47.56 215 ARG A C 1
ATOM 1621 O O . ARG A 1 215 ? 41.185 25.253 13.271 1.00 47.56 215 ARG A O 1
ATOM 1628 N N . LYS A 1 216 ? 39.732 23.744 12.474 1.00 40.12 216 LYS A N 1
ATOM 1629 C CA . LYS A 1 216 ? 40.236 22.557 13.185 1.00 40.12 216 LYS A CA 1
ATOM 1630 C C . LYS A 1 216 ? 39.501 21.297 12.733 1.00 40.12 216 LYS A C 1
ATOM 1632 O O . LYS A 1 216 ? 38.651 20.751 13.421 1.00 40.12 216 LYS A O 1
ATOM 1637 N N . ALA A 1 217 ? 39.878 20.820 11.550 1.00 46.16 217 ALA A N 1
ATOM 1638 C CA . ALA A 1 217 ? 39.929 19.383 11.337 1.00 46.16 217 ALA A CA 1
ATOM 1639 C C . ALA A 1 217 ? 41.115 18.826 12.139 1.00 46.16 217 ALA A C 1
ATOM 1641 O O . ALA A 1 217 ? 42.138 19.501 12.284 1.00 46.16 217 ALA A O 1
ATOM 1642 N N . THR A 1 218 ? 40.995 17.568 12.556 1.00 43.31 218 THR A N 1
ATOM 1643 C CA . THR A 1 218 ? 42.010 16.734 13.225 1.00 43.31 218 THR A CA 1
ATOM 1644 C C . THR A 1 218 ? 41.977 16.800 14.750 1.00 43.31 218 THR A C 1
ATOM 1646 O O . THR A 1 218 ? 42.678 17.589 15.379 1.00 43.31 218 THR A O 1
ATOM 1649 N N . SER A 1 219 ? 41.199 15.910 15.368 1.00 37.56 219 SER A N 1
ATOM 1650 C CA . SER A 1 219 ? 41.748 14.851 16.234 1.00 37.56 219 SER A CA 1
ATOM 1651 C C . SER A 1 219 ? 40.637 14.075 16.961 1.00 37.56 219 SER A C 1
ATOM 1653 O O . SER A 1 219 ? 39.723 14.674 17.515 1.00 37.56 219 SER A O 1
ATOM 1655 N N . LEU A 1 220 ? 40.832 12.747 17.021 1.00 37.47 220 LEU A N 1
ATOM 1656 C CA . LEU A 1 220 ? 40.179 11.734 17.877 1.00 37.47 220 LEU A CA 1
ATOM 1657 C C . LEU A 1 220 ? 38.931 11.025 17.287 1.00 37.47 220 LEU A C 1
ATOM 1659 O O . LEU A 1 220 ? 38.235 11.587 16.450 1.00 37.47 220 LEU A O 1
ATOM 1663 N N . PRO A 1 221 ? 38.681 9.752 17.657 1.00 41.94 221 PRO A N 1
ATOM 1664 C CA . PRO A 1 221 ? 39.367 8.590 17.090 1.00 41.94 221 PRO A CA 1
ATOM 1665 C C . PRO A 1 221 ? 38.385 7.574 16.479 1.00 41.94 221 PRO A C 1
ATOM 1667 O O . PRO A 1 221 ? 37.258 7.402 16.936 1.00 41.94 221 PRO A O 1
ATOM 1670 N N . THR A 1 222 ? 38.859 6.826 15.483 1.00 43.75 222 THR A N 1
ATOM 1671 C CA . THR A 1 222 ? 38.211 5.612 14.975 1.00 43.75 222 THR A CA 1
ATOM 1672 C C . THR A 1 222 ? 38.059 4.593 16.108 1.00 43.75 222 THR A C 1
ATOM 1674 O O . THR A 1 222 ? 39.040 4.010 16.561 1.00 43.75 222 THR A O 1
ATOM 1677 N N . SER A 1 223 ? 36.827 4.374 16.559 1.00 34.28 223 SER A N 1
ATOM 1678 C CA . SER A 1 223 ? 36.402 3.153 17.254 1.00 34.28 223 SER A CA 1
ATOM 1679 C C . SER A 1 223 ? 35.344 2.474 16.382 1.00 34.28 223 SER A C 1
ATOM 1681 O O . SER A 1 223 ? 34.587 3.187 15.716 1.00 34.28 223 SER A O 1
ATOM 1683 N N . PRO A 1 224 ? 35.290 1.130 16.324 1.00 42.75 224 PRO A N 1
ATOM 1684 C CA . PRO A 1 224 ? 34.347 0.424 15.473 1.00 42.75 224 PRO A CA 1
ATOM 1685 C C . PRO A 1 224 ? 32.966 0.568 16.109 1.00 42.75 224 PRO A C 1
ATOM 1687 O O . PRO A 1 224 ? 32.586 -0.196 16.993 1.00 42.75 224 PRO A O 1
ATOM 1690 N N . ALA A 1 225 ? 32.243 1.613 15.716 1.00 33.53 225 ALA A N 1
ATOM 1691 C CA . ALA A 1 225 ? 30.862 1.785 16.105 1.00 33.53 225 ALA A CA 1
ATOM 1692 C C . ALA A 1 225 ? 30.067 0.661 15.445 1.00 33.53 225 ALA A C 1
ATOM 1694 O O . ALA A 1 225 ? 29.898 0.620 14.225 1.00 33.53 225 ALA A O 1
ATOM 1695 N N . SER A 1 226 ? 29.632 -0.267 16.291 1.00 35.59 226 SER A N 1
ATOM 1696 C CA . SER A 1 226 ? 28.525 -1.175 16.066 1.00 35.59 226 SER A CA 1
ATOM 1697 C C . SER A 1 226 ? 27.481 -0.521 15.168 1.00 35.59 226 SER A C 1
ATOM 1699 O O . SER A 1 226 ? 27.033 0.595 15.428 1.00 35.59 226 SER A O 1
ATOM 1701 N N . THR A 1 227 ? 27.131 -1.235 14.104 1.00 41.91 227 THR A N 1
ATOM 1702 C CA . THR A 1 227 ? 26.005 -0.991 13.205 1.00 41.91 227 THR A CA 1
ATOM 1703 C C . THR A 1 227 ? 24.772 -0.510 13.968 1.00 41.91 227 THR A C 1
ATOM 1705 O O . THR A 1 227 ? 23.983 -1.311 14.462 1.00 41.91 227 THR A O 1
ATOM 1708 N N . SER A 1 228 ? 24.601 0.806 14.045 1.00 34.66 228 SER A N 1
ATOM 1709 C CA . SER A 1 228 ? 23.300 1.424 14.243 1.00 34.66 228 SER A CA 1
ATOM 1710 C C . SER A 1 228 ? 22.715 1.617 12.844 1.00 34.66 228 SER A C 1
ATOM 1712 O O . SER A 1 228 ? 23.354 2.292 12.027 1.00 34.66 228 SER A O 1
ATOM 1714 N N . PRO A 1 229 ? 21.576 0.991 12.496 1.00 45.03 229 PRO A N 1
ATOM 1715 C CA . PRO A 1 229 ? 20.940 1.280 11.226 1.00 45.03 229 PRO A CA 1
ATOM 1716 C C . PRO A 1 229 ? 20.533 2.754 11.258 1.00 45.03 229 PRO A C 1
ATOM 1718 O O . PRO A 1 229 ? 19.870 3.209 12.191 1.00 45.03 229 PRO A O 1
ATOM 1721 N N . ALA A 1 230 ? 20.959 3.510 10.244 1.00 44.28 230 ALA A N 1
ATOM 1722 C CA . ALA A 1 230 ? 20.427 4.841 9.985 1.00 44.28 230 ALA A CA 1
ATOM 1723 C C . ALA A 1 230 ? 18.890 4.799 10.092 1.00 44.28 230 ALA A C 1
ATOM 1725 O O . ALA A 1 230 ? 18.305 3.780 9.706 1.00 44.28 230 ALA A O 1
ATOM 1726 N N . PRO A 1 231 ? 18.230 5.855 10.608 1.00 48.31 231 PRO A N 1
ATOM 1727 C CA . PRO A 1 231 ? 16.780 5.857 10.753 1.00 48.31 231 PRO A CA 1
ATOM 1728 C C . PRO A 1 231 ? 16.170 5.477 9.408 1.00 48.31 231 PRO A C 1
ATOM 1730 O O . PRO A 1 231 ? 16.451 6.121 8.394 1.00 48.31 231 PRO A O 1
ATOM 1733 N N . ALA A 1 232 ? 15.423 4.371 9.392 1.00 59.19 232 ALA A N 1
ATOM 1734 C CA . ALA A 1 232 ? 14.771 3.879 8.195 1.00 59.19 232 ALA A CA 1
ATOM 1735 C C . ALA A 1 232 ? 13.911 5.022 7.648 1.00 59.19 232 ALA A C 1
ATOM 1737 O O . ALA A 1 232 ? 12.916 5.399 8.263 1.00 59.19 232 ALA A O 1
ATOM 1738 N N . GLY A 1 233 ? 14.343 5.627 6.536 1.00 63.41 233 GLY A N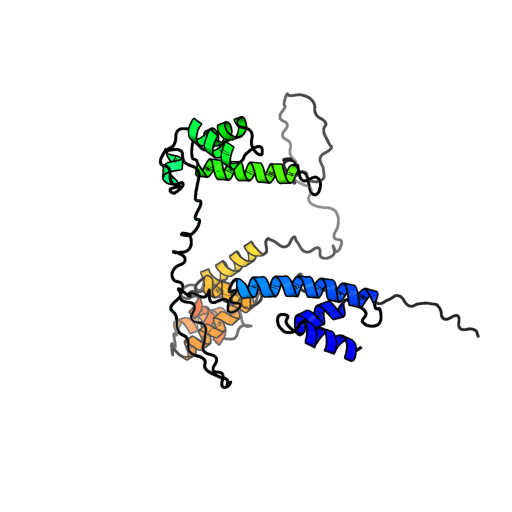 1
ATOM 1739 C CA . GLY A 1 233 ? 13.575 6.670 5.865 1.00 63.41 233 GLY A CA 1
ATOM 1740 C C . GLY A 1 233 ? 12.150 6.179 5.618 1.00 63.41 233 GLY A C 1
ATOM 1741 O O . GLY A 1 233 ? 11.930 4.974 5.476 1.00 63.41 233 GLY A O 1
ATOM 1742 N N . ASN A 1 234 ? 11.186 7.103 5.607 1.00 78.69 234 ASN A N 1
ATOM 1743 C CA . ASN A 1 234 ? 9.764 6.799 5.455 1.00 78.69 234 ASN A CA 1
ATOM 1744 C C . ASN A 1 234 ? 9.541 5.749 4.360 1.00 78.69 234 ASN A C 1
ATOM 1746 O O . ASN A 1 234 ? 9.660 6.051 3.175 1.00 78.69 234 ASN A O 1
ATOM 1750 N N . ARG A 1 235 ? 9.197 4.519 4.764 1.00 79.50 235 ARG A N 1
ATOM 1751 C CA . ARG A 1 235 ? 9.080 3.361 3.861 1.00 79.50 235 ARG A CA 1
ATOM 1752 C C . ARG A 1 235 ? 8.101 3.618 2.721 1.00 79.50 235 ARG A C 1
ATOM 1754 O O . ARG A 1 235 ? 8.331 3.166 1.609 1.00 79.50 235 ARG A O 1
ATOM 1761 N N . TRP A 1 236 ? 7.044 4.377 3.004 1.00 79.06 236 TRP A N 1
ATOM 1762 C CA . TRP A 1 236 ? 6.060 4.795 2.013 1.00 79.06 236 TRP A CA 1
ATOM 1763 C C . TRP A 1 236 ? 6.657 5.717 0.950 1.00 79.06 236 TRP A C 1
ATOM 1765 O O . TRP A 1 236 ? 6.423 5.520 -0.236 1.00 79.06 236 TRP A O 1
ATOM 1775 N N . LYS A 1 237 ? 7.479 6.683 1.375 1.00 86.12 237 LYS A N 1
ATOM 1776 C CA . LYS A 1 237 ? 8.141 7.621 0.470 1.00 86.12 237 LYS A CA 1
ATOM 1777 C C . LYS A 1 237 ? 9.178 6.905 -0.397 1.00 86.12 237 LYS A C 1
ATOM 1779 O O . LYS A 1 237 ? 9.194 7.096 -1.605 1.00 86.12 237 LYS A O 1
ATOM 1784 N N . THR A 1 238 ? 9.973 6.019 0.201 1.00 87.12 238 THR A N 1
ATOM 1785 C CA . THR A 1 238 ? 10.932 5.190 -0.542 1.00 87.12 238 THR A CA 1
ATOM 1786 C C . THR A 1 238 ? 10.220 4.272 -1.536 1.00 87.12 238 THR A C 1
ATOM 1788 O O . THR A 1 238 ? 10.647 4.169 -2.675 1.00 87.12 238 THR A O 1
ATOM 1791 N N . ALA A 1 239 ? 9.099 3.654 -1.146 1.00 88.44 239 ALA A N 1
ATOM 1792 C CA . ALA A 1 239 ? 8.315 2.817 -2.051 1.00 88.44 239 ALA A CA 1
ATOM 1793 C C . ALA A 1 239 ? 7.742 3.622 -3.226 1.00 88.44 239 ALA A C 1
ATOM 1795 O O . ALA A 1 239 ? 7.814 3.165 -4.362 1.00 88.44 239 ALA A O 1
ATOM 1796 N N . SER A 1 240 ? 7.213 4.827 -2.982 1.00 90.88 240 SER A N 1
ATOM 1797 C CA . SER A 1 240 ? 6.740 5.686 -4.072 1.00 90.88 240 SER A CA 1
ATOM 1798 C C . SER A 1 240 ? 7.874 6.123 -5.002 1.00 90.88 240 SER A C 1
ATOM 1800 O O . SER A 1 240 ? 7.688 6.091 -6.212 1.00 90.88 240 SER A O 1
ATOM 1802 N N . GLU A 1 241 ? 9.046 6.464 -4.455 1.00 92.56 241 GLU A N 1
ATOM 1803 C CA . GLU A 1 241 ? 10.233 6.836 -5.240 1.00 92.56 241 GLU A CA 1
ATOM 1804 C C . GLU A 1 241 ? 10.738 5.657 -6.085 1.00 92.56 241 GLU A C 1
ATOM 1806 O O . GLU A 1 241 ? 11.041 5.830 -7.262 1.00 92.56 241 GLU A O 1
ATOM 1811 N N . ASP A 1 242 ? 10.765 4.449 -5.521 1.00 92.00 242 ASP A N 1
ATOM 1812 C CA . ASP A 1 242 ? 11.155 3.220 -6.215 1.00 92.00 242 ASP A CA 1
ATOM 1813 C C . ASP A 1 242 ? 10.184 2.874 -7.359 1.00 92.00 242 ASP A C 1
ATOM 1815 O O . ASP A 1 242 ? 10.605 2.512 -8.462 1.00 92.00 242 ASP A O 1
ATOM 1819 N N . ILE A 1 243 ? 8.875 2.993 -7.109 1.00 93.81 243 ILE A N 1
ATOM 1820 C CA . ILE A 1 243 ? 7.828 2.746 -8.109 1.00 93.81 243 ILE A CA 1
ATOM 1821 C C . ILE A 1 243 ? 7.912 3.788 -9.226 1.00 93.81 243 ILE A C 1
ATOM 1823 O O . ILE A 1 243 ? 7.882 3.425 -10.402 1.00 93.81 243 ILE A O 1
ATOM 1827 N N . GLU A 1 244 ? 8.042 5.070 -8.878 1.00 94.31 244 GLU A N 1
ATOM 1828 C CA . GLU A 1 244 ? 8.191 6.158 -9.847 1.00 94.31 244 GLU A CA 1
ATOM 1829 C C . GLU A 1 244 ? 9.483 6.010 -10.655 1.00 94.31 244 GLU A C 1
ATOM 1831 O O . GLU A 1 244 ? 9.477 6.198 -11.873 1.00 94.31 244 GLU A O 1
ATOM 1836 N N . PHE A 1 245 ? 10.583 5.602 -10.018 1.00 94.06 245 PHE A N 1
ATOM 1837 C CA . PHE A 1 245 ? 11.838 5.286 -10.690 1.00 94.06 245 PHE A CA 1
ATOM 1838 C C . PHE A 1 245 ? 11.618 4.209 -11.757 1.00 94.06 245 PHE A C 1
ATOM 1840 O O . PHE A 1 245 ? 11.882 4.448 -12.934 1.00 94.06 245 PHE A O 1
ATOM 1847 N N . VAL A 1 246 ? 11.054 3.052 -11.404 1.00 93.06 246 VAL A N 1
ATOM 1848 C CA . VAL A 1 246 ? 10.831 1.984 -12.392 1.00 93.06 246 VAL A CA 1
ATOM 1849 C C . VAL A 1 246 ? 9.835 2.425 -13.476 1.00 93.06 246 VAL A C 1
ATOM 1851 O O . VAL A 1 246 ? 10.101 2.221 -14.660 1.00 93.06 246 VAL A O 1
ATOM 1854 N N . ALA A 1 247 ? 8.732 3.082 -13.118 1.00 93.94 247 ALA A N 1
ATOM 1855 C CA . ALA A 1 247 ? 7.705 3.520 -14.070 1.00 93.94 247 ALA A CA 1
ATOM 1856 C C . ALA A 1 247 ? 8.168 4.642 -15.017 1.00 93.94 247 ALA A C 1
ATOM 1858 O O . ALA A 1 247 ? 7.673 4.741 -16.129 1.00 93.94 247 ALA A O 1
ATOM 1859 N N . SER A 1 248 ? 9.117 5.487 -14.611 1.00 92.88 248 SER A N 1
ATOM 1860 C CA . SER A 1 248 ? 9.647 6.564 -15.466 1.00 92.88 248 SER A CA 1
ATOM 1861 C C . SER A 1 248 ? 10.748 6.093 -16.416 1.00 92.88 248 SER A C 1
ATOM 1863 O O . SER A 1 248 ? 10.956 6.705 -17.464 1.00 92.88 248 SER A O 1
ATOM 1865 N N . ARG A 1 249 ? 11.464 5.015 -16.065 1.00 91.38 249 ARG A N 1
ATOM 1866 C CA . ARG A 1 249 ? 12.506 4.418 -16.920 1.00 91.38 249 ARG A CA 1
ATOM 1867 C C . ARG A 1 249 ? 11.952 3.348 -17.852 1.00 91.38 249 ARG A C 1
ATOM 1869 O O . ARG A 1 249 ? 12.544 3.084 -18.894 1.00 91.38 249 ARG A O 1
ATOM 1876 N N . THR A 1 250 ? 10.829 2.742 -17.487 1.00 88.62 250 THR A N 1
ATOM 1877 C CA . THR A 1 250 ? 10.118 1.755 -18.303 1.00 88.62 250 THR A CA 1
ATOM 1878 C C . THR A 1 250 ? 8.894 2.394 -18.952 1.00 88.62 250 THR A C 1
ATOM 1880 O O . THR A 1 250 ? 8.347 3.362 -18.446 1.00 88.62 250 THR A O 1
ATOM 1883 N N . ARG A 1 251 ? 8.412 1.861 -20.077 1.00 86.19 251 ARG A N 1
ATOM 1884 C CA . ARG A 1 251 ? 7.136 2.303 -20.681 1.00 86.19 251 ARG A CA 1
ATOM 1885 C C . ARG A 1 251 ? 5.914 1.609 -20.063 1.00 86.19 251 ARG A C 1
ATOM 1887 O O . ARG A 1 251 ? 4.922 1.377 -20.750 1.00 86.19 251 ARG A O 1
ATOM 1894 N N . ILE A 1 252 ? 6.003 1.215 -18.796 1.00 89.88 252 ILE A N 1
ATOM 1895 C CA . ILE A 1 252 ? 4.966 0.452 -18.098 1.00 89.88 252 ILE A CA 1
ATOM 1896 C C . ILE A 1 252 ? 4.204 1.401 -17.181 1.00 89.88 252 ILE A C 1
ATOM 1898 O O . ILE A 1 252 ? 4.792 2.247 -16.513 1.00 89.88 252 ILE A O 1
ATOM 1902 N N . ALA A 1 253 ? 2.881 1.258 -17.146 1.00 93.00 253 ALA A N 1
ATOM 1903 C CA . ALA A 1 253 ? 2.033 2.096 -16.317 1.00 93.00 253 ALA A CA 1
ATOM 1904 C C . ALA A 1 253 ? 2.394 1.948 -14.826 1.00 93.00 253 ALA A C 1
ATOM 1906 O O . ALA A 1 253 ? 2.529 0.834 -14.313 1.00 93.00 253 ALA A O 1
ATOM 1907 N N . THR A 1 254 ? 2.471 3.075 -14.115 1.00 93.94 254 THR A N 1
ATOM 1908 C CA . THR A 1 254 ? 2.694 3.144 -12.663 1.00 93.94 254 THR A CA 1
ATOM 1909 C C . THR A 1 254 ? 1.845 2.161 -11.839 1.00 93.94 254 THR A C 1
ATOM 1911 O O . THR A 1 254 ? 2.425 1.522 -10.962 1.00 93.94 254 THR A O 1
ATOM 1914 N N . PRO A 1 255 ? 0.529 1.959 -12.091 1.00 93.62 255 PRO A N 1
ATOM 1915 C CA . PRO A 1 255 ? -0.262 0.972 -11.341 1.00 93.62 255 PRO A CA 1
ATOM 1916 C C . PRO A 1 255 ? 0.188 -0.482 -11.562 1.00 93.62 255 PRO A C 1
ATOM 1918 O O . PRO A 1 255 ? 0.136 -1.297 -10.645 1.00 93.62 255 PRO A O 1
ATOM 1921 N N . THR A 1 256 ? 0.666 -0.827 -12.758 1.00 93.81 256 THR A N 1
ATOM 1922 C CA . THR A 1 256 ? 1.197 -2.169 -13.033 1.00 93.81 256 THR A CA 1
ATOM 1923 C C . THR A 1 256 ? 2.524 -2.372 -12.305 1.00 93.81 256 THR A C 1
ATOM 1925 O O . THR A 1 256 ? 2.742 -3.409 -11.681 1.00 93.81 256 THR A O 1
ATOM 1928 N N . VAL A 1 257 ? 3.396 -1.359 -12.331 1.00 93.94 257 VAL A N 1
ATOM 1929 C CA . VAL A 1 257 ? 4.679 -1.386 -11.616 1.00 93.94 257 VAL A CA 1
ATOM 1930 C C . VAL A 1 257 ? 4.463 -1.481 -10.107 1.00 93.94 257 VAL A C 1
ATOM 1932 O O . VAL A 1 257 ? 5.139 -2.278 -9.461 1.00 93.94 257 VAL A O 1
ATOM 1935 N N . SER A 1 258 ? 3.513 -0.727 -9.544 1.00 94.06 258 SER A N 1
ATOM 1936 C CA . SER A 1 258 ? 3.216 -0.774 -8.109 1.00 94.06 258 SER A CA 1
ATOM 1937 C C . SER A 1 258 ? 2.714 -2.152 -7.679 1.00 94.06 258 SER A C 1
ATOM 1939 O O . SER A 1 258 ? 3.222 -2.697 -6.699 1.00 94.06 258 SER A O 1
ATOM 1941 N N . SER A 1 259 ? 1.801 -2.759 -8.446 1.00 94.31 259 SER A N 1
ATOM 1942 C CA . SER A 1 259 ? 1.306 -4.115 -8.183 1.00 94.31 259 SER A CA 1
ATOM 1943 C C . SER A 1 259 ? 2.451 -5.129 -8.121 1.00 94.31 259 SER A C 1
ATOM 1945 O O . SER A 1 259 ? 2.584 -5.858 -7.138 1.00 94.31 259 SER A O 1
ATOM 1947 N N . VAL A 1 260 ? 3.325 -5.140 -9.134 1.00 94.12 260 VAL A N 1
ATOM 1948 C CA . VAL A 1 260 ? 4.470 -6.065 -9.184 1.00 94.12 260 VAL A CA 1
ATOM 1949 C C . VAL A 1 260 ? 5.479 -5.756 -8.072 1.00 94.12 260 VAL A C 1
ATOM 1951 O O . VAL A 1 260 ? 6.021 -6.672 -7.454 1.00 94.12 260 VAL A O 1
ATOM 1954 N N . TYR A 1 261 ? 5.715 -4.479 -7.769 1.00 93.75 261 TYR A N 1
ATOM 1955 C CA . TYR A 1 261 ? 6.652 -4.061 -6.726 1.00 93.75 261 TYR A CA 1
ATOM 1956 C C . TYR A 1 261 ? 6.248 -4.572 -5.342 1.00 93.75 261 TYR A C 1
ATOM 1958 O O . TYR A 1 261 ? 7.081 -5.132 -4.617 1.00 93.75 261 TYR A O 1
ATOM 1966 N N . TYR A 1 262 ? 4.969 -4.441 -4.985 1.00 93.19 262 TYR A N 1
ATOM 1967 C CA . TYR A 1 262 ? 4.463 -4.961 -3.716 1.00 93.19 262 TYR A CA 1
ATOM 1968 C C . TYR A 1 262 ? 4.403 -6.495 -3.703 1.00 93.19 262 TYR A C 1
ATOM 1970 O O . TYR A 1 262 ? 4.797 -7.094 -2.702 1.00 93.19 262 TYR A O 1
ATOM 1978 N N . GLU A 1 263 ? 4.042 -7.144 -4.816 1.00 92.75 263 GLU A N 1
ATOM 1979 C CA . GLU A 1 263 ? 4.067 -8.612 -4.939 1.00 92.75 263 GLU A CA 1
ATOM 1980 C C . GLU A 1 263 ? 5.480 -9.189 -4.732 1.00 92.75 263 GLU A C 1
ATOM 1982 O O . GLU A 1 263 ? 5.657 -10.244 -4.120 1.00 92.75 263 GLU A O 1
ATOM 1987 N N . LYS A 1 264 ? 6.522 -8.492 -5.206 1.00 90.50 264 LYS A N 1
ATOM 1988 C CA . LYS A 1 264 ? 7.926 -8.919 -5.059 1.00 90.50 264 LYS A CA 1
ATOM 1989 C C . LYS A 1 264 ? 8.590 -8.434 -3.769 1.00 90.50 264 LYS A C 1
ATOM 1991 O O . LYS A 1 264 ? 9.816 -8.531 -3.639 1.00 90.50 264 LYS A O 1
ATOM 1996 N N . GLY A 1 265 ? 7.791 -7.988 -2.800 1.00 86.81 265 GLY A N 1
ATOM 1997 C CA . GLY A 1 265 ? 8.244 -7.650 -1.453 1.00 86.81 265 GLY A CA 1
ATOM 1998 C C . GLY A 1 265 ? 9.002 -6.328 -1.379 1.00 86.81 265 GLY A C 1
ATOM 1999 O O . GLY A 1 265 ? 9.996 -6.249 -0.662 1.00 86.81 265 GLY A O 1
ATOM 2000 N N . ALA A 1 266 ? 8.556 -5.318 -2.133 1.00 88.25 266 ALA A N 1
ATOM 2001 C CA . ALA A 1 266 ? 9.140 -3.976 -2.168 1.00 88.25 266 ALA A CA 1
ATOM 2002 C C . ALA A 1 266 ? 10.636 -3.973 -2.536 1.00 88.25 266 ALA A C 1
ATOM 2004 O O . ALA A 1 266 ? 11.475 -3.370 -1.869 1.00 88.25 266 ALA A O 1
ATOM 2005 N N . SER A 1 267 ? 10.984 -4.710 -3.593 1.00 89.56 267 SER A N 1
ATOM 2006 C CA . SER A 1 267 ? 12.364 -4.871 -4.052 1.00 89.56 267 SER A CA 1
ATOM 2007 C C . SER A 1 267 ? 12.508 -4.443 -5.509 1.00 89.56 267 SER A C 1
ATOM 2009 O O . SER A 1 267 ? 12.021 -5.126 -6.414 1.00 89.56 267 SER A O 1
ATOM 2011 N N . VAL A 1 268 ? 13.228 -3.341 -5.747 1.00 91.69 268 VAL A N 1
ATOM 2012 C CA . VAL A 1 268 ? 13.474 -2.795 -7.095 1.00 91.69 268 VAL A CA 1
ATOM 2013 C C . VAL A 1 268 ? 14.115 -3.823 -8.042 1.00 91.69 268 VAL A C 1
ATOM 2015 O O . VAL A 1 268 ? 13.531 -4.068 -9.099 1.00 91.69 268 VAL A O 1
ATOM 2018 N N . PRO A 1 269 ? 15.218 -4.521 -7.687 1.00 92.00 269 PRO A N 1
ATOM 2019 C CA . PRO A 1 269 ? 15.858 -5.463 -8.609 1.00 92.00 269 PRO A CA 1
ATOM 2020 C C . PRO A 1 269 ? 14.941 -6.634 -8.988 1.00 92.00 269 PRO A C 1
ATOM 2022 O O . PRO A 1 269 ? 14.888 -7.042 -10.148 1.00 92.00 269 PRO A O 1
ATOM 2025 N N . LYS A 1 270 ? 14.168 -7.160 -8.022 1.00 91.25 270 LYS A N 1
ATOM 2026 C CA . LYS A 1 270 ? 13.212 -8.251 -8.277 1.00 91.25 270 LYS A CA 1
ATOM 2027 C C . LYS A 1 270 ? 12.080 -7.797 -9.196 1.00 91.25 270 LYS A C 1
ATOM 2029 O O . LYS A 1 270 ? 11.719 -8.537 -10.106 1.00 91.25 270 LYS A O 1
ATOM 2034 N N . THR A 1 271 ? 11.570 -6.585 -8.977 1.00 93.50 271 THR A N 1
ATOM 2035 C CA . THR A 1 271 ? 10.510 -5.971 -9.790 1.00 93.50 271 THR A CA 1
ATOM 2036 C C . THR A 1 271 ? 10.974 -5.803 -11.233 1.00 93.50 271 THR A C 1
ATOM 2038 O O . THR A 1 271 ? 10.336 -6.325 -12.147 1.00 93.50 271 THR A O 1
ATOM 2041 N N . ILE A 1 272 ? 12.137 -5.177 -11.449 1.00 93.19 272 ILE A N 1
ATOM 2042 C CA . ILE A 1 272 ? 12.704 -5.001 -12.794 1.00 93.19 272 ILE A CA 1
ATOM 2043 C C . ILE A 1 272 ? 12.922 -6.367 -13.457 1.00 93.19 272 ILE A C 1
ATOM 2045 O O . ILE A 1 272 ? 12.507 -6.569 -14.594 1.00 93.19 272 ILE A O 1
ATOM 2049 N N . GLY A 1 273 ? 13.488 -7.342 -12.738 1.00 92.00 273 GLY A N 1
ATOM 2050 C CA . GLY A 1 273 ? 13.705 -8.688 -13.272 1.00 92.00 273 GLY A CA 1
ATOM 2051 C C . GLY A 1 273 ? 12.414 -9.388 -13.712 1.00 92.00 273 GLY A C 1
ATOM 2052 O O . GLY A 1 273 ? 12.411 -10.105 -14.711 1.00 92.00 273 GLY A O 1
ATOM 2053 N N . THR A 1 274 ? 11.304 -9.174 -13.005 1.00 93.00 274 THR A N 1
ATOM 2054 C CA . THR A 1 274 ? 10.000 -9.740 -13.388 1.00 93.00 274 THR A CA 1
ATOM 2055 C C . THR A 1 274 ? 9.385 -9.039 -14.592 1.00 93.00 274 THR A C 1
ATOM 2057 O O . THR A 1 274 ? 8.874 -9.720 -15.479 1.00 93.00 274 THR A O 1
ATOM 2060 N N . LEU A 1 275 ? 9.514 -7.712 -14.678 1.00 92.25 275 LEU A N 1
ATOM 2061 C CA . LEU A 1 275 ? 9.063 -6.944 -15.840 1.00 92.25 275 LEU A CA 1
ATOM 2062 C C . LEU A 1 275 ? 9.859 -7.328 -17.096 1.00 92.25 275 LEU A C 1
ATOM 2064 O O . LEU A 1 275 ? 9.274 -7.503 -18.160 1.00 92.25 275 LEU A O 1
ATOM 2068 N N . LEU A 1 276 ? 11.170 -7.558 -16.965 1.00 91.50 276 LEU A N 1
ATOM 2069 C CA . LEU A 1 276 ? 12.007 -8.036 -18.070 1.00 91.50 276 LEU A CA 1
ATOM 2070 C C . LEU A 1 276 ? 11.622 -9.437 -18.545 1.00 91.50 276 LEU A C 1
ATOM 2072 O O . LEU A 1 276 ? 11.601 -9.699 -19.740 1.00 91.50 276 LEU A O 1
ATOM 2076 N N . LYS A 1 277 ? 11.281 -10.353 -17.635 1.00 91.19 277 LYS A N 1
ATOM 2077 C CA . LYS A 1 277 ? 10.799 -11.683 -18.039 1.00 91.19 277 LYS A CA 1
ATOM 2078 C C . LYS A 1 277 ? 9.494 -11.598 -18.829 1.00 91.19 277 LYS A C 1
ATOM 2080 O O . LYS A 1 277 ? 9.346 -12.318 -19.811 1.00 91.19 277 LYS A O 1
ATOM 2085 N N . ALA A 1 278 ? 8.585 -10.708 -18.430 1.00 89.00 278 ALA A N 1
ATOM 2086 C CA . ALA A 1 278 ? 7.343 -10.477 -19.162 1.00 89.00 278 ALA A CA 1
ATOM 2087 C C . ALA A 1 278 ? 7.612 -9.925 -20.573 1.00 89.00 278 ALA A C 1
ATOM 2089 O O . ALA A 1 278 ? 7.066 -10.442 -21.545 1.00 89.00 278 ALA A O 1
ATOM 2090 N N . THR A 1 279 ? 8.521 -8.953 -20.708 1.00 85.50 279 THR A N 1
ATOM 2091 C CA . THR A 1 279 ? 8.860 -8.362 -22.016 1.00 85.50 279 THR A CA 1
ATOM 2092 C C . THR A 1 279 ? 9.619 -9.337 -22.919 1.00 85.50 279 THR A C 1
ATOM 2094 O O . THR A 1 279 ? 9.482 -9.302 -24.143 1.00 85.50 279 THR A O 1
ATOM 2097 N N . MET A 1 280 ? 10.402 -10.253 -22.345 1.00 85.56 280 MET A N 1
ATOM 2098 C CA . MET A 1 280 ? 11.02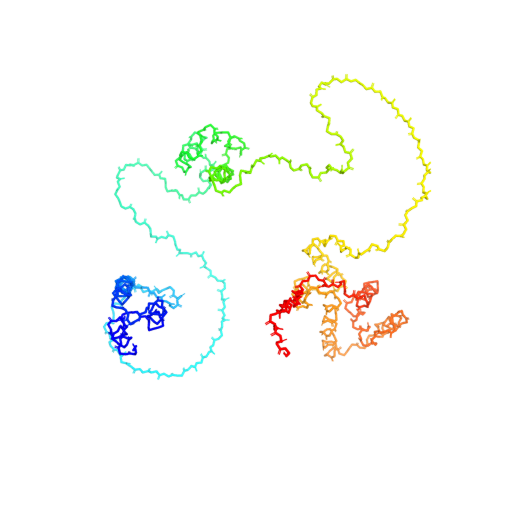8 -11.349 -23.088 1.00 85.56 280 MET A CA 1
ATOM 2099 C C . MET A 1 280 ? 9.991 -12.329 -23.642 1.00 85.56 280 MET A C 1
ATOM 2101 O O . MET A 1 280 ? 10.120 -12.759 -24.784 1.00 85.56 280 MET A O 1
ATOM 2105 N N . GLU A 1 281 ? 8.961 -12.672 -22.870 1.00 84.12 281 GLU A N 1
ATOM 2106 C CA . GLU A 1 281 ? 7.905 -13.575 -23.340 1.00 84.12 281 GLU A CA 1
ATOM 2107 C C . GLU A 1 281 ? 7.037 -12.919 -24.425 1.00 84.12 281 GLU A C 1
ATOM 2109 O O . GLU A 1 281 ? 6.754 -13.537 -25.450 1.00 84.12 281 GLU A O 1
ATOM 2114 N N . GLU A 1 282 ? 6.722 -11.632 -24.270 1.00 80.00 282 GLU A N 1
ATOM 2115 C CA . GLU A 1 282 ? 6.022 -10.842 -25.290 1.00 80.00 282 GLU A CA 1
ATOM 2116 C C . GLU A 1 282 ? 6.851 -10.700 -26.579 1.00 80.00 282 GLU A C 1
ATOM 2118 O O . GLU A 1 282 ? 6.341 -10.863 -27.686 1.00 80.00 282 GLU A O 1
ATOM 2123 N N . SER A 1 283 ? 8.163 -10.473 -26.462 1.00 70.69 283 SER A N 1
ATOM 2124 C CA . SER A 1 283 ? 9.039 -10.328 -27.633 1.00 70.69 283 SER A CA 1
ATOM 2125 C C . SER A 1 283 ? 9.404 -11.645 -28.322 1.00 70.69 283 SER A C 1
ATOM 2127 O O . SER A 1 283 ? 9.747 -11.621 -29.500 1.00 70.69 283 SER A O 1
ATOM 2129 N N . LYS A 1 284 ? 9.269 -12.809 -27.671 1.00 69.19 284 LYS A N 1
ATOM 2130 C CA . LYS A 1 284 ? 9.291 -14.099 -28.391 1.00 69.19 284 LYS A CA 1
ATOM 2131 C C . LYS A 1 284 ? 8.107 -14.234 -29.348 1.00 69.19 284 LYS A C 1
ATOM 2133 O O . LYS A 1 284 ? 8.249 -14.860 -30.395 1.00 69.19 284 LYS A O 1
ATOM 2138 N N . ALA A 1 285 ? 6.956 -13.656 -29.000 1.00 59.97 285 ALA A N 1
ATOM 2139 C CA . ALA A 1 285 ? 5.774 -13.661 -29.857 1.00 59.97 285 ALA A CA 1
ATOM 2140 C C . ALA A 1 285 ? 5.892 -12.663 -31.024 1.00 59.97 285 ALA A C 1
ATOM 2142 O O . ALA A 1 285 ? 5.275 -12.857 -32.070 1.00 59.97 285 ALA A O 1
ATOM 2143 N N . ILE A 1 286 ? 6.714 -11.621 -30.870 1.00 59.22 286 ILE A N 1
ATOM 2144 C CA . ILE A 1 286 ? 6.912 -10.558 -31.857 1.00 59.22 286 ILE A CA 1
ATOM 2145 C C . ILE A 1 286 ? 8.340 -10.657 -32.406 1.00 59.22 286 ILE A C 1
ATOM 2147 O O . ILE A 1 286 ? 9.266 -10.055 -31.862 1.00 59.22 286 ILE A O 1
ATOM 2151 N N . VAL A 1 287 ? 8.527 -11.402 -33.503 1.00 52.56 287 VAL A N 1
ATOM 2152 C CA . VAL A 1 287 ? 9.817 -11.521 -34.213 1.00 52.56 287 VAL A CA 1
ATOM 2153 C C . VAL A 1 287 ? 10.267 -10.137 -34.696 1.00 52.56 287 VAL A C 1
ATOM 2155 O O . VAL A 1 287 ? 9.912 -9.682 -35.779 1.00 52.56 287 VAL A O 1
ATOM 2158 N N . THR A 1 288 ? 11.027 -9.441 -33.858 1.00 56.41 288 THR A N 1
ATOM 2159 C CA . THR A 1 288 ? 11.570 -8.104 -34.113 1.00 56.41 288 THR A CA 1
ATOM 2160 C C . THR A 1 288 ? 13.074 -8.171 -33.927 1.00 56.41 288 THR A C 1
ATOM 2162 O O . THR A 1 288 ? 13.615 -7.957 -32.838 1.00 56.41 288 THR A O 1
ATOM 2165 N N . ASP A 1 289 ? 13.751 -8.538 -35.012 1.00 59.50 289 ASP A N 1
ATOM 2166 C CA . ASP A 1 289 ? 15.205 -8.498 -35.105 1.00 59.50 289 ASP A CA 1
ATOM 2167 C C . ASP A 1 289 ? 15.629 -7.059 -35.423 1.00 59.50 289 ASP A C 1
ATOM 2169 O O . ASP A 1 289 ? 15.868 -6.675 -36.568 1.00 59.50 289 ASP A O 1
ATOM 2173 N N . ASP A 1 290 ? 15.580 -6.208 -34.398 1.00 77.56 290 ASP A N 1
ATOM 2174 C CA . ASP A 1 290 ? 15.977 -4.812 -34.516 1.00 77.56 290 ASP A CA 1
ATOM 2175 C C . ASP A 1 290 ? 17.495 -4.702 -34.314 1.00 77.56 290 ASP A C 1
ATOM 2177 O O . ASP A 1 290 ? 18.014 -4.745 -33.193 1.00 77.56 290 ASP A O 1
ATOM 2181 N N . GLN A 1 291 ? 18.222 -4.586 -35.426 1.00 82.56 291 GLN A N 1
ATOM 2182 C CA . GLN A 1 291 ? 19.684 -4.499 -35.452 1.00 82.56 291 GLN A CA 1
ATOM 2183 C C . GLN A 1 291 ? 20.218 -3.347 -34.583 1.00 82.56 291 GLN A C 1
ATOM 2185 O O . GLN A 1 291 ? 21.313 -3.452 -34.019 1.00 82.56 291 GLN A O 1
ATOM 2190 N N . ALA A 1 292 ? 19.449 -2.261 -34.434 1.00 83.50 292 ALA A N 1
ATOM 2191 C CA . ALA A 1 292 ? 19.810 -1.148 -33.562 1.00 83.50 292 ALA A CA 1
ATOM 2192 C C . ALA A 1 292 ? 19.810 -1.578 -32.085 1.00 83.50 292 ALA A C 1
ATOM 2194 O O . ALA A 1 292 ? 20.789 -1.339 -31.375 1.00 83.50 292 ALA A O 1
ATOM 2195 N N . VAL A 1 293 ? 18.776 -2.307 -31.649 1.00 84.75 293 VAL A N 1
ATOM 2196 C CA . VAL A 1 293 ? 18.653 -2.840 -30.281 1.00 84.75 293 VAL A CA 1
ATOM 2197 C C . VAL A 1 293 ? 19.805 -3.784 -29.952 1.00 84.75 293 VAL A C 1
ATOM 2199 O O . VAL A 1 293 ? 20.392 -3.674 -28.877 1.00 84.75 293 VAL A O 1
ATOM 2202 N N . LEU A 1 294 ? 20.171 -4.677 -30.877 1.00 86.12 294 LEU A N 1
ATOM 2203 C CA . LEU A 1 294 ? 21.293 -5.602 -30.681 1.00 86.12 294 LEU A CA 1
ATOM 2204 C C . LEU A 1 294 ? 22.632 -4.870 -30.537 1.00 86.12 294 LEU A C 1
ATOM 2206 O O . LEU A 1 294 ? 23.463 -5.255 -29.711 1.00 86.12 294 LEU A O 1
ATOM 2210 N N . SER A 1 295 ? 22.840 -3.804 -31.313 1.00 88.56 295 SER A N 1
ATOM 2211 C CA . SER A 1 295 ? 24.060 -2.998 -31.229 1.00 88.56 295 SER A CA 1
ATOM 2212 C C . SER A 1 295 ? 24.190 -2.293 -29.872 1.00 88.56 295 SER A C 1
ATOM 2214 O O . SER A 1 295 ? 25.231 -2.412 -29.224 1.00 88.56 295 SER A O 1
ATOM 2216 N N . SER A 1 296 ? 23.111 -1.670 -29.385 1.00 88.56 296 SER A N 1
ATOM 2217 C CA . SER A 1 296 ? 23.080 -1.010 -28.075 1.00 88.56 296 SER A CA 1
ATOM 2218 C C . SER A 1 296 ? 23.149 -2.005 -26.91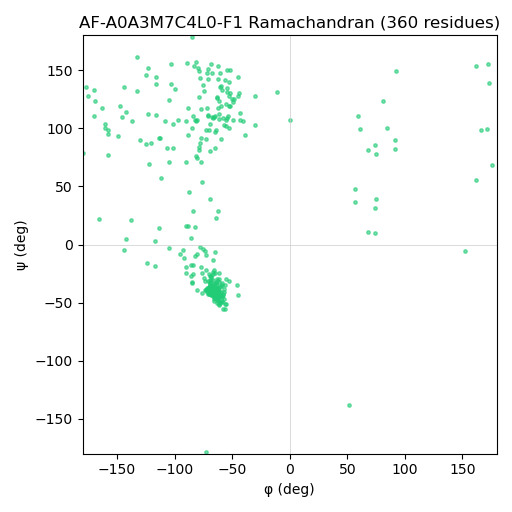5 1.00 88.56 296 SER A C 1
ATOM 2220 O O . SER A 1 296 ? 23.802 -1.737 -25.910 1.00 88.56 296 SER A O 1
ATOM 2222 N N . ALA A 1 297 ? 22.534 -3.184 -27.049 1.00 89.75 297 ALA A N 1
ATOM 2223 C CA . ALA A 1 297 ? 22.625 -4.241 -26.044 1.00 89.75 297 ALA A CA 1
ATOM 2224 C C . ALA A 1 297 ? 24.058 -4.777 -25.911 1.00 89.75 297 ALA A C 1
ATOM 2226 O O . ALA A 1 297 ? 24.516 -5.055 -24.803 1.00 89.75 297 ALA A O 1
ATOM 2227 N N . ARG A 1 298 ? 24.789 -4.887 -27.029 1.00 91.19 298 ARG A N 1
ATOM 2228 C CA . ARG A 1 298 ? 26.203 -5.276 -27.019 1.00 91.19 298 ARG A CA 1
ATOM 2229 C C . ARG A 1 298 ? 27.079 -4.229 -26.339 1.00 91.19 298 ARG A C 1
ATOM 2231 O O . ARG A 1 298 ? 27.982 -4.609 -25.601 1.00 91.19 298 ARG A O 1
ATOM 2238 N N . GLU A 1 299 ? 26.816 -2.947 -26.582 1.00 91.69 299 GLU A N 1
ATOM 2239 C CA . GLU A 1 299 ? 27.515 -1.846 -25.912 1.00 91.69 299 GLU A CA 1
ATOM 2240 C C . GLU A 1 299 ? 27.302 -1.902 -24.394 1.00 91.69 299 GLU A C 1
ATOM 2242 O O . GLU A 1 299 ? 28.274 -1.961 -23.642 1.00 91.69 299 GLU A O 1
ATOM 2247 N N . LEU A 1 300 ? 26.045 -2.042 -23.957 1.00 90.12 300 LEU A N 1
ATOM 2248 C CA . LEU A 1 300 ? 25.689 -2.190 -22.543 1.00 90.12 300 LEU A CA 1
ATOM 2249 C C . LEU A 1 300 ? 26.305 -3.455 -21.911 1.00 90.12 300 LEU A C 1
ATOM 2251 O O . LEU A 1 300 ? 26.671 -3.465 -20.737 1.00 90.12 300 LEU A O 1
ATOM 2255 N N . GLY A 1 301 ? 26.474 -4.523 -22.692 1.00 90.12 301 GLY A N 1
ATOM 2256 C CA . GLY A 1 301 ? 27.110 -5.763 -22.243 1.00 90.12 301 GLY A CA 1
ATOM 2257 C C . GLY A 1 301 ? 28.599 -5.636 -21.919 1.00 90.12 301 GLY A C 1
ATOM 2258 O O . GLY A 1 301 ? 29.099 -6.418 -21.110 1.00 90.12 301 GLY A O 1
ATOM 2259 N N . TYR A 1 302 ? 29.308 -4.654 -22.489 1.00 92.12 302 TYR A N 1
ATOM 2260 C CA . TYR A 1 302 ? 30.696 -4.384 -22.096 1.00 92.12 302 TYR A CA 1
ATOM 2261 C C . TYR A 1 302 ? 30.789 -3.774 -20.692 1.00 92.12 302 TYR A C 1
ATOM 2263 O O . TYR A 1 302 ? 31.758 -4.035 -19.981 1.00 92.12 302 TYR A O 1
ATOM 2271 N N . GLU A 1 303 ? 29.783 -3.001 -20.278 1.00 90.62 303 GLU A N 1
ATOM 2272 C CA . GLU A 1 303 ? 29.724 -2.369 -18.955 1.00 90.62 303 GLU A CA 1
ATOM 2273 C C . GLU A 1 303 ? 29.156 -3.314 -17.885 1.00 90.62 303 GLU A C 1
ATOM 2275 O O . GLU A 1 303 ? 29.610 -3.299 -16.739 1.00 90.62 303 GLU A O 1
ATOM 2280 N N . PHE A 1 304 ? 28.217 -4.190 -18.262 1.00 91.06 304 PHE A N 1
ATOM 2281 C CA . PHE A 1 304 ? 27.553 -5.132 -17.354 1.00 91.06 304 PHE A CA 1
ATOM 2282 C C . PHE A 1 304 ? 27.731 -6.598 -17.794 1.00 91.06 304 PHE A C 1
ATOM 2284 O O . PHE A 1 304 ? 26.752 -7.263 -18.143 1.00 91.06 304 PHE A O 1
ATOM 2291 N N . PRO A 1 305 ? 28.951 -7.169 -17.710 1.00 88.94 305 PRO A N 1
ATOM 2292 C CA . PRO A 1 305 ? 29.232 -8.534 -18.175 1.00 88.94 305 PRO A CA 1
ATOM 2293 C C . PRO A 1 305 ? 28.525 -9.633 -17.360 1.00 88.94 305 PRO A C 1
ATOM 2295 O O . PRO A 1 305 ? 28.489 -10.787 -17.776 1.00 88.94 305 PRO A O 1
ATOM 2298 N N . GLY A 1 306 ? 27.976 -9.297 -16.187 1.00 87.50 306 GLY A N 1
ATOM 2299 C CA . GLY A 1 306 ? 27.213 -10.223 -15.343 1.00 87.50 306 GLY A CA 1
ATOM 2300 C C . GLY A 1 306 ? 25.753 -10.421 -15.768 1.00 87.50 306 GLY A C 1
ATOM 2301 O O . GLY A 1 306 ? 25.077 -11.280 -15.203 1.00 87.50 306 GLY A O 1
ATOM 2302 N N . ILE A 1 307 ? 25.251 -9.641 -16.730 1.00 89.94 307 ILE A N 1
ATOM 2303 C CA . ILE A 1 307 ? 23.874 -9.732 -17.230 1.00 89.94 307 ILE A CA 1
ATOM 2304 C C . ILE A 1 307 ? 23.882 -10.521 -18.544 1.00 89.94 307 ILE A C 1
ATOM 2306 O O . ILE A 1 307 ? 24.708 -10.278 -19.420 1.00 89.94 307 ILE A O 1
ATOM 2310 N N . ALA A 1 308 ? 22.960 -11.475 -18.701 1.00 90.00 308 ALA A N 1
ATOM 2311 C CA . ALA A 1 308 ? 22.886 -12.265 -19.928 1.00 90.00 308 ALA A CA 1
ATOM 2312 C C . ALA A 1 308 ? 22.445 -11.394 -21.128 1.00 90.00 308 ALA A C 1
ATOM 2314 O O . ALA A 1 308 ? 21.631 -10.481 -20.950 1.00 90.00 308 ALA A O 1
ATOM 2315 N N . PRO A 1 309 ? 22.917 -11.688 -22.354 1.00 87.25 309 PRO A N 1
ATOM 2316 C CA . PRO A 1 309 ? 22.667 -10.851 -23.532 1.00 87.25 309 PRO A CA 1
ATOM 2317 C C . PRO A 1 309 ? 21.175 -10.673 -23.841 1.00 87.25 309 PRO A C 1
ATOM 2319 O O . PRO A 1 309 ? 20.751 -9.579 -24.210 1.00 87.25 309 PRO A O 1
ATOM 2322 N N . ASP A 1 310 ? 20.362 -11.704 -23.601 1.00 87.75 310 ASP A N 1
ATOM 2323 C CA . ASP A 1 310 ? 18.914 -11.646 -23.823 1.00 87.75 310 ASP A CA 1
ATOM 2324 C C . ASP A 1 310 ? 18.224 -10.638 -22.887 1.00 87.75 310 ASP A C 1
ATOM 2326 O O . ASP A 1 310 ? 17.319 -9.913 -23.301 1.00 87.75 310 ASP A O 1
ATOM 2330 N N . TYR A 1 311 ? 18.688 -10.537 -21.635 1.00 90.38 311 TYR A N 1
ATOM 2331 C CA . TYR A 1 311 ? 18.186 -9.543 -20.684 1.00 90.38 311 TYR A CA 1
ATOM 2332 C C . TYR A 1 311 ? 18.628 -8.131 -21.070 1.00 90.38 311 TYR A C 1
ATOM 2334 O O . TYR A 1 311 ? 17.844 -7.198 -20.929 1.00 90.38 311 TYR A O 1
ATOM 2342 N N . LEU A 1 312 ? 19.843 -7.959 -21.599 1.00 91.19 312 LEU A N 1
ATOM 2343 C CA . LEU A 1 312 ? 20.315 -6.662 -22.094 1.00 91.19 312 LEU A CA 1
ATOM 2344 C C . LEU A 1 312 ? 19.462 -6.176 -23.271 1.00 91.19 312 LEU A C 1
ATOM 2346 O O . LEU A 1 312 ? 19.018 -5.030 -23.270 1.00 91.19 312 LEU A O 1
ATOM 2350 N N . ALA A 1 313 ? 19.147 -7.053 -24.227 1.00 89.56 313 ALA A N 1
ATOM 2351 C CA . ALA A 1 313 ? 18.238 -6.723 -25.324 1.00 89.56 313 ALA A CA 1
ATOM 2352 C C . ALA A 1 313 ? 16.831 -6.350 -24.818 1.00 89.56 313 ALA A C 1
ATOM 2354 O O . ALA A 1 313 ? 16.237 -5.382 -25.296 1.00 89.56 313 ALA A O 1
ATOM 2355 N N . ALA A 1 314 ? 16.315 -7.070 -23.816 1.00 90.00 314 ALA A N 1
ATOM 2356 C CA . ALA A 1 314 ? 15.031 -6.757 -23.190 1.00 90.00 314 ALA A CA 1
ATOM 2357 C C . ALA A 1 314 ? 15.035 -5.397 -22.467 1.00 90.00 314 ALA A C 1
ATOM 2359 O O . ALA A 1 314 ? 14.061 -4.652 -22.581 1.00 90.00 314 ALA A O 1
ATOM 2360 N N . ILE A 1 315 ? 16.129 -5.044 -21.778 1.00 91.81 315 ILE A N 1
ATOM 2361 C CA . ILE A 1 315 ? 16.303 -3.731 -21.137 1.00 91.81 315 ILE A CA 1
ATOM 2362 C C . ILE A 1 315 ? 16.254 -2.624 -22.195 1.00 91.81 315 ILE A C 1
ATOM 2364 O O . ILE A 1 315 ? 15.451 -1.706 -22.061 1.00 91.81 315 ILE A O 1
ATOM 2368 N N . ILE A 1 316 ? 17.031 -2.742 -23.279 1.00 91.44 316 ILE A N 1
ATOM 2369 C CA . ILE A 1 316 ? 17.042 -1.739 -24.358 1.00 91.44 316 ILE A CA 1
ATOM 2370 C C . ILE A 1 316 ? 15.646 -1.557 -24.971 1.00 91.44 316 ILE A C 1
ATOM 2372 O O . ILE A 1 316 ? 15.213 -0.426 -25.195 1.00 91.44 316 ILE A O 1
ATOM 2376 N N . ARG A 1 317 ? 14.910 -2.649 -25.218 1.00 88.75 317 ARG A N 1
ATOM 2377 C CA . ARG A 1 317 ? 13.535 -2.578 -25.750 1.00 88.75 317 ARG A CA 1
ATOM 2378 C C . ARG A 1 317 ? 12.590 -1.859 -24.792 1.00 88.75 317 ARG A C 1
ATOM 2380 O O . ARG A 1 317 ? 11.787 -1.036 -25.226 1.00 88.75 317 ARG A O 1
ATOM 2387 N N . LEU A 1 318 ? 12.703 -2.150 -23.499 1.00 88.62 318 LEU A N 1
ATOM 2388 C CA . LEU A 1 318 ? 11.836 -1.587 -22.470 1.00 88.62 318 LEU A CA 1
ATOM 2389 C C . LEU A 1 318 ? 12.067 -0.082 -22.255 1.00 88.62 318 LEU A C 1
ATOM 2391 O O . LEU A 1 318 ? 11.124 0.634 -21.908 1.00 88.62 318 LEU A O 1
ATOM 2395 N N . THR A 1 319 ? 13.295 0.397 -22.477 1.00 90.56 319 THR A N 1
ATOM 2396 C CA . THR A 1 319 ? 13.685 1.798 -22.247 1.00 90.56 319 THR A CA 1
ATOM 2397 C C . THR A 1 319 ? 13.829 2.634 -23.519 1.00 90.56 319 THR A C 1
ATOM 2399 O O . THR A 1 319 ? 14.092 3.835 -23.426 1.00 90.56 319 THR A O 1
ATOM 2402 N N . HIS A 1 320 ? 13.658 2.050 -24.712 1.00 85.19 320 HIS A N 1
ATOM 2403 C CA . HIS A 1 320 ? 13.810 2.763 -25.984 1.00 85.19 320 HIS A CA 1
ATOM 2404 C C . HIS A 1 320 ? 12.955 4.049 -26.010 1.00 85.19 320 HIS A C 1
ATOM 2406 O O . HIS A 1 320 ? 11.807 4.022 -25.559 1.00 85.19 320 HIS A O 1
ATOM 2412 N N . PRO A 1 321 ? 13.434 5.189 -26.551 1.00 83.19 321 PRO A N 1
ATOM 2413 C CA . PRO A 1 321 ? 14.747 5.422 -27.167 1.00 83.19 321 PRO A CA 1
ATOM 2414 C C . PRO A 1 321 ? 15.860 5.807 -26.174 1.00 83.19 321 PRO A C 1
ATOM 2416 O O . PRO A 1 321 ? 16.949 6.178 -26.600 1.00 83.19 321 PRO A O 1
ATOM 2419 N N . SER A 1 322 ? 15.607 5.786 -24.863 1.00 87.69 322 SER A N 1
ATOM 2420 C CA . SER A 1 322 ? 16.567 6.264 -23.863 1.00 87.69 322 SER A CA 1
ATOM 2421 C C . SER A 1 322 ? 17.587 5.184 -23.495 1.00 87.69 322 SER A C 1
ATOM 2423 O O . SER A 1 322 ? 17.271 4.201 -22.818 1.00 87.69 322 SER A O 1
ATOM 2425 N N . THR A 1 323 ? 18.839 5.391 -23.904 1.00 87.62 323 THR A N 1
ATOM 2426 C CA . THR A 1 323 ? 19.983 4.553 -23.507 1.00 87.62 323 THR A CA 1
ATOM 2427 C C . THR A 1 323 ? 20.406 4.814 -22.061 1.00 87.62 323 THR A C 1
ATOM 2429 O O . THR A 1 323 ? 20.800 3.888 -21.357 1.00 87.62 323 THR A O 1
ATOM 2432 N N . THR A 1 324 ? 20.240 6.046 -21.568 1.00 91.62 324 THR A N 1
ATOM 2433 C CA . THR A 1 324 ? 20.511 6.405 -20.167 1.00 91.62 324 THR A CA 1
ATOM 2434 C C . THR A 1 324 ? 19.592 5.655 -19.208 1.00 91.62 324 THR A C 1
ATOM 2436 O O . THR A 1 324 ? 20.062 5.100 -18.219 1.00 91.62 324 THR A O 1
ATOM 2439 N N . ALA A 1 325 ? 18.296 5.559 -19.526 1.00 91.31 325 ALA A N 1
ATOM 2440 C CA . ALA A 1 325 ? 17.355 4.772 -18.727 1.00 91.31 325 ALA A CA 1
ATOM 2441 C C . ALA A 1 325 ? 17.720 3.277 -18.726 1.00 91.31 325 ALA A C 1
ATOM 2443 O O . ALA A 1 325 ? 17.576 2.607 -17.706 1.00 91.31 325 ALA A O 1
ATOM 2444 N N . ALA A 1 326 ? 18.249 2.771 -19.844 1.00 91.62 326 ALA A N 1
ATOM 2445 C CA . ALA A 1 326 ? 18.729 1.398 -19.959 1.00 91.62 326 ALA A CA 1
ATOM 2446 C C . ALA A 1 326 ? 19.899 1.124 -19.002 1.00 91.62 326 ALA A C 1
ATOM 2448 O O . ALA A 1 326 ? 19.897 0.131 -18.274 1.00 91.62 326 ALA A O 1
ATOM 2449 N N . HIS A 1 327 ? 20.861 2.048 -18.958 1.00 92.88 327 HIS A N 1
ATOM 2450 C CA . HIS A 1 327 ? 21.988 1.993 -18.034 1.00 92.88 327 HIS A CA 1
ATOM 2451 C C . HIS A 1 327 ? 21.524 2.081 -16.573 1.00 92.88 327 HIS A C 1
ATOM 2453 O O . HIS A 1 327 ? 21.935 1.273 -15.744 1.00 92.88 327 HIS A O 1
ATOM 2459 N N . GLU A 1 328 ? 20.627 3.014 -16.238 1.00 93.19 328 GLU A N 1
ATOM 2460 C CA . GLU A 1 328 ? 20.077 3.139 -14.879 1.00 93.19 328 GLU A CA 1
ATOM 2461 C C . GLU A 1 328 ? 19.354 1.862 -14.418 1.00 93.19 328 GLU A C 1
ATOM 2463 O O . GLU A 1 328 ? 19.539 1.436 -13.275 1.00 93.19 328 GLU A O 1
ATOM 2468 N N . LEU A 1 329 ? 18.584 1.205 -15.295 1.00 92.19 329 LEU A N 1
ATOM 2469 C CA . LEU A 1 329 ? 17.948 -0.078 -14.976 1.00 92.19 329 LEU A CA 1
ATOM 2470 C C . LEU A 1 329 ? 18.965 -1.217 -14.820 1.00 92.19 329 LEU A C 1
ATOM 2472 O O . LEU A 1 329 ? 18.808 -2.044 -13.920 1.00 92.19 329 LEU A O 1
ATOM 2476 N N . ALA A 1 330 ? 20.010 -1.263 -15.649 1.00 91.50 330 ALA A N 1
ATOM 2477 C CA . ALA A 1 330 ? 21.082 -2.255 -15.528 1.00 91.50 330 ALA A CA 1
ATOM 2478 C C . ALA A 1 330 ? 21.858 -2.098 -14.206 1.00 91.50 330 ALA A C 1
ATOM 2480 O O . ALA A 1 330 ? 22.139 -3.087 -13.517 1.00 91.50 330 ALA A O 1
ATOM 2481 N N . VAL A 1 331 ? 22.114 -0.855 -13.786 1.00 92.69 331 VAL A N 1
ATOM 2482 C CA . VAL A 1 331 ? 22.665 -0.559 -12.456 1.00 92.69 331 VAL A CA 1
ATOM 2483 C C . VAL A 1 331 ? 21.699 -1.035 -11.374 1.00 92.69 331 VAL A C 1
ATOM 2485 O O . VAL A 1 331 ? 22.096 -1.808 -10.507 1.00 92.69 331 VAL A O 1
ATOM 2488 N N . ALA A 1 332 ? 20.420 -0.659 -11.441 1.00 90.62 332 ALA A N 1
ATOM 2489 C CA . ALA A 1 332 ? 19.432 -1.046 -10.434 1.00 90.62 332 ALA A CA 1
ATOM 2490 C C . ALA A 1 332 ? 19.277 -2.575 -10.297 1.00 90.62 332 ALA A C 1
ATOM 2492 O O . ALA A 1 332 ? 19.073 -3.080 -9.194 1.00 90.62 332 ALA A O 1
ATOM 2493 N N . LEU A 1 333 ? 19.432 -3.333 -11.384 1.00 89.06 333 LEU A N 1
ATOM 2494 C CA . LEU A 1 333 ? 19.420 -4.801 -11.362 1.00 89.06 333 LEU A CA 1
ATOM 2495 C C . LEU A 1 333 ? 20.637 -5.421 -10.675 1.00 89.06 333 LEU A C 1
ATOM 2497 O O . LEU A 1 333 ? 20.514 -6.479 -10.059 1.00 89.06 333 LEU A O 1
ATOM 2501 N N . THR A 1 334 ? 21.804 -4.791 -10.798 1.00 88.00 334 THR A N 1
ATOM 2502 C CA . THR A 1 334 ? 23.058 -5.294 -10.216 1.00 88.00 334 THR A CA 1
ATOM 2503 C C . THR A 1 334 ? 23.304 -4.776 -8.801 1.00 88.00 334 THR A C 1
ATOM 2505 O O . THR A 1 334 ? 24.053 -5.394 -8.041 1.00 88.00 334 THR A O 1
ATOM 2508 N N . THR A 1 335 ? 22.648 -3.683 -8.400 1.00 84.56 335 THR A N 1
ATOM 2509 C CA . THR A 1 335 ? 22.696 -3.207 -7.017 1.00 84.56 335 THR A CA 1
ATOM 2510 C C . THR A 1 335 ? 22.088 -4.241 -6.076 1.00 84.56 335 THR A C 1
ATOM 2512 O O . THR A 1 335 ? 20.956 -4.694 -6.262 1.00 84.56 335 THR A O 1
ATOM 2515 N N . LYS A 1 336 ? 22.844 -4.618 -5.037 1.00 70.94 336 LYS A N 1
ATOM 2516 C CA . LYS A 1 336 ? 22.329 -5.478 -3.970 1.00 70.94 336 LYS A CA 1
ATOM 2517 C C . LYS A 1 336 ? 21.057 -4.822 -3.411 1.00 70.94 336 LYS A C 1
ATOM 2519 O O . LYS A 1 336 ? 21.105 -3.622 -3.119 1.00 70.94 336 LYS A O 1
ATOM 2524 N N . PRO A 1 337 ? 19.938 -5.559 -3.263 1.00 64.94 337 PRO A N 1
ATOM 2525 C CA . PRO A 1 337 ? 18.741 -4.998 -2.657 1.00 64.94 337 PRO A CA 1
ATOM 2526 C C . PRO A 1 337 ? 19.139 -4.407 -1.309 1.00 64.94 337 PRO A C 1
ATOM 2528 O O . PRO A 1 337 ? 19.819 -5.072 -0.528 1.00 64.94 337 PRO A O 1
ATOM 2531 N N . LYS A 1 338 ? 18.778 -3.140 -1.083 1.00 63.62 338 LYS A N 1
ATOM 2532 C CA . LYS A 1 338 ? 19.008 -2.446 0.184 1.00 63.62 338 LYS A CA 1
ATOM 2533 C C . LYS A 1 338 ? 18.321 -3.303 1.235 1.00 63.62 338 LYS A C 1
ATOM 2535 O O . LYS A 1 338 ? 17.096 -3.383 1.223 1.00 63.62 338 LYS A O 1
ATOM 2540 N N . ASP A 1 339 ? 19.121 -4.071 1.975 1.00 52.12 339 ASP A N 1
ATOM 2541 C CA . ASP A 1 339 ? 18.639 -5.254 2.673 1.00 52.12 339 ASP A CA 1
ATOM 2542 C C . ASP A 1 339 ? 17.376 -4.879 3.459 1.00 52.12 339 ASP A C 1
ATOM 2544 O O . ASP A 1 339 ? 17.402 -4.001 4.322 1.00 52.12 339 ASP A O 1
ATOM 2548 N N . SER A 1 340 ? 16.266 -5.569 3.193 1.00 51.31 340 SER A N 1
ATOM 2549 C CA . SER A 1 340 ? 15.095 -5.604 4.071 1.00 51.31 340 SER A CA 1
ATOM 2550 C C . SER A 1 340 ? 15.425 -6.384 5.357 1.00 51.31 340 SER A C 1
ATOM 2552 O O . SER A 1 340 ? 14.610 -7.158 5.859 1.00 51.31 340 SER A O 1
ATOM 2554 N N . ASN A 1 341 ? 16.642 -6.207 5.884 1.00 48.47 341 ASN A N 1
ATOM 2555 C CA . ASN A 1 341 ? 17.167 -6.769 7.124 1.00 48.47 341 ASN A CA 1
ATOM 2556 C C . ASN A 1 341 ? 16.582 -6.017 8.329 1.00 48.47 341 ASN A C 1
ATOM 2558 O O . ASN A 1 341 ? 17.300 -5.487 9.171 1.00 48.47 341 ASN A O 1
ATOM 2562 N N . GLY A 1 342 ? 15.257 -5.935 8.401 1.00 49.16 342 GLY A N 1
ATOM 2563 C CA . GLY A 1 342 ? 14.590 -5.242 9.501 1.00 49.16 342 GLY A CA 1
ATOM 2564 C C . GLY A 1 342 ? 13.099 -5.518 9.632 1.00 49.16 342 GLY A C 1
ATOM 2565 O O . GLY A 1 342 ? 12.395 -4.687 10.189 1.00 49.16 342 GLY A O 1
ATOM 2566 N N . GLY A 1 343 ? 12.595 -6.632 9.089 1.00 48.84 343 GLY A N 1
ATOM 2567 C CA . GLY A 1 343 ? 11.173 -6.983 9.212 1.00 48.84 343 GLY A CA 1
ATOM 2568 C C . GLY A 1 343 ? 10.861 -8.472 9.360 1.00 48.84 343 GLY A C 1
ATOM 2569 O O . GLY A 1 343 ? 9.704 -8.819 9.560 1.00 48.84 343 GLY A O 1
ATOM 2570 N N . GLY A 1 344 ? 11.857 -9.358 9.272 1.00 49.62 344 GLY A N 1
ATOM 2571 C CA . GLY A 1 344 ? 11.682 -10.740 9.713 1.00 49.62 344 GLY A CA 1
ATOM 2572 C C . GLY A 1 344 ? 11.796 -10.776 11.230 1.00 49.62 344 GLY A C 1
ATOM 2573 O O . GLY A 1 344 ? 12.779 -10.264 11.764 1.00 49.62 344 GLY A O 1
ATOM 2574 N N . ILE A 1 345 ? 10.805 -11.346 11.920 1.00 56.62 345 ILE A N 1
ATOM 2575 C CA . ILE A 1 345 ? 10.876 -11.591 13.364 1.00 56.62 345 ILE A CA 1
ATOM 2576 C C . ILE A 1 345 ? 12.148 -12.402 13.615 1.00 56.62 345 ILE A C 1
ATOM 2578 O O . ILE A 1 345 ? 12.241 -13.567 13.227 1.00 56.62 345 ILE A O 1
ATOM 2582 N N . GLN A 1 346 ? 13.155 -11.778 14.223 1.00 56.00 346 GLN A N 1
ATOM 2583 C CA . GLN A 1 346 ? 14.347 -12.487 14.646 1.00 56.00 346 GLN A CA 1
ATOM 2584 C C . GLN A 1 346 ? 13.969 -13.234 15.923 1.00 56.00 346 GLN A C 1
ATOM 2586 O O . GLN A 1 346 ? 13.997 -12.678 17.016 1.00 56.00 346 GLN A O 1
ATOM 2591 N N . LEU A 1 347 ? 13.521 -14.479 15.766 1.00 61.50 347 LEU A N 1
ATOM 2592 C CA . LEU A 1 347 ? 13.309 -15.394 16.880 1.00 61.50 347 LEU A CA 1
ATOM 2593 C C . LEU A 1 347 ? 14.683 -15.661 17.503 1.00 61.50 347 LEU A C 1
ATOM 2595 O O . LEU A 1 347 ? 15.453 -16.464 16.982 1.00 61.50 347 LEU A O 1
ATOM 2599 N N . LEU A 1 348 ? 15.022 -14.942 18.575 1.00 69.25 348 LEU A N 1
ATOM 2600 C CA . LEU A 1 348 ? 16.145 -15.300 19.435 1.00 69.25 348 LEU A CA 1
ATOM 2601 C C . LEU A 1 348 ? 15.648 -16.406 20.378 1.00 69.25 348 LEU A C 1
ATOM 2603 O O . LEU A 1 348 ? 14.857 -16.107 21.274 1.00 69.25 348 LEU A O 1
ATOM 2607 N N . PRO A 1 349 ? 16.057 -17.675 20.196 1.00 73.81 349 PRO A N 1
ATOM 2608 C CA . PRO A 1 349 ? 15.700 -18.724 21.138 1.00 73.81 349 PRO A CA 1
ATOM 2609 C C . PRO A 1 349 ? 16.347 -18.418 22.493 1.00 73.81 349 PRO A C 1
ATOM 2611 O O . PRO A 1 349 ? 17.567 -18.485 22.648 1.00 73.81 349 PRO A O 1
ATOM 2614 N N . HIS A 1 350 ? 15.523 -18.065 23.477 1.00 71.69 350 HIS A N 1
ATOM 2615 C CA . HIS A 1 350 ? 15.932 -18.017 24.874 1.00 71.69 350 HIS A CA 1
ATOM 2616 C C . HIS A 1 350 ? 15.849 -19.431 25.444 1.00 71.69 350 HIS A C 1
ATOM 2618 O O . HIS A 1 350 ? 14.762 -19.964 25.654 1.00 71.69 350 HIS A O 1
ATOM 2624 N N . TYR A 1 351 ? 17.003 -20.052 25.673 1.00 81.75 351 TYR A N 1
ATOM 2625 C CA . TYR A 1 351 ? 17.069 -21.321 26.389 1.00 81.75 351 TYR A CA 1
ATOM 2626 C C . TYR A 1 351 ? 16.855 -21.078 27.884 1.00 81.75 351 TYR A C 1
ATOM 2628 O O . TYR A 1 351 ? 17.401 -20.125 28.446 1.00 81.75 351 TYR A O 1
ATOM 2636 N N . ALA A 1 352 ? 16.064 -21.944 28.521 1.00 81.19 352 ALA A N 1
ATOM 2637 C CA . ALA A 1 352 ? 15.921 -21.945 29.970 1.00 81.19 352 ALA A CA 1
ATOM 2638 C C . ALA A 1 352 ? 17.299 -22.185 30.623 1.00 81.19 352 ALA A C 1
ATOM 2640 O O . ALA A 1 352 ? 18.054 -23.037 30.143 1.00 81.19 352 ALA A O 1
ATOM 2641 N N . PRO A 1 353 ? 17.658 -21.434 31.680 1.00 76.06 353 PRO A N 1
ATOM 2642 C CA . PRO A 1 353 ? 18.918 -21.642 32.380 1.00 76.06 353 PRO A CA 1
ATOM 2643 C C . PRO A 1 353 ? 18.954 -23.054 32.992 1.00 76.06 353 PRO A C 1
ATOM 2645 O O . PRO A 1 353 ? 17.923 -23.528 33.472 1.00 76.06 353 PRO A O 1
ATOM 2648 N N . PRO A 1 354 ? 20.113 -23.735 32.983 1.00 74.81 354 PRO A N 1
ATOM 2649 C CA . PRO A 1 354 ? 20.237 -25.063 33.572 1.00 74.81 354 PRO A CA 1
ATOM 2650 C C . PRO A 1 354 ? 19.929 -25.007 35.074 1.00 74.81 354 PRO A C 1
ATOM 2652 O O . PRO A 1 354 ? 20.556 -24.244 35.811 1.00 74.81 354 PRO A O 1
ATOM 2655 N N . SER A 1 355 ? 18.963 -25.810 35.525 1.00 70.81 355 SER A N 1
ATOM 2656 C CA . SER A 1 355 ? 18.672 -26.016 36.944 1.00 70.81 355 SER A CA 1
ATOM 2657 C C . SER A 1 355 ? 19.798 -26.840 37.566 1.00 70.81 355 SER A C 1
ATOM 2659 O O . SER A 1 355 ? 19.960 -28.015 37.242 1.00 70.81 355 SER A O 1
ATOM 2661 N N . LEU A 1 356 ? 20.583 -26.222 38.446 1.00 69.50 356 LEU A N 1
ATOM 2662 C CA . LEU A 1 356 ? 21.659 -26.874 39.199 1.00 69.50 356 LEU A CA 1
ATOM 2663 C C . LEU A 1 356 ? 21.136 -27.502 40.503 1.00 69.50 356 LEU A C 1
ATOM 2665 O O . LEU A 1 356 ? 21.760 -27.347 41.545 1.00 69.50 356 LEU A O 1
ATOM 2669 N N . ASP A 1 357 ? 20.011 -28.213 40.432 1.00 63.50 357 ASP A N 1
ATOM 2670 C CA . ASP A 1 357 ? 19.455 -28.980 41.554 1.00 63.50 357 ASP A CA 1
ATOM 2671 C C . ASP A 1 357 ? 19.554 -30.483 41.256 1.00 63.50 357 ASP A C 1
ATOM 2673 O O . ASP A 1 357 ? 18.570 -31.214 41.240 1.00 63.50 357 ASP A O 1
ATOM 2677 N N . GLU A 1 358 ? 20.772 -30.955 40.998 1.00 59.41 358 GLU A N 1
ATOM 2678 C CA . GLU A 1 358 ? 21.123 -32.355 41.234 1.00 59.41 358 GLU A CA 1
ATOM 2679 C C . GLU A 1 358 ? 22.280 -32.372 42.227 1.00 59.41 358 GLU A C 1
ATOM 2681 O O . GLU A 1 358 ? 23.463 -32.369 41.880 1.00 59.41 358 GLU A O 1
ATOM 2686 N N . GLU A 1 359 ? 21.911 -32.358 43.507 1.00 58.94 359 GLU A N 1
ATOM 2687 C CA . GLU A 1 359 ? 22.772 -32.791 44.597 1.00 58.94 359 GLU A CA 1
ATOM 2688 C C . GLU A 1 359 ? 23.014 -34.298 44.406 1.00 58.94 359 GLU A C 1
ATOM 2690 O O . GLU A 1 359 ? 22.313 -35.158 44.941 1.00 58.94 359 GLU A O 1
ATOM 2695 N N . VAL A 1 360 ? 23.980 -34.622 43.542 1.00 58.06 360 VAL A N 1
ATOM 2696 C CA . VAL A 1 360 ? 24.523 -35.972 43.402 1.00 58.06 360 VAL A CA 1
ATOM 2697 C C . VAL A 1 360 ? 25.185 -36.308 44.733 1.00 58.06 360 VAL A C 1
ATOM 2699 O O . VAL A 1 360 ? 26.302 -35.878 45.029 1.00 58.06 360 VAL A O 1
ATOM 2702 N N . SER A 1 361 ? 24.449 -37.047 45.557 1.00 50.41 361 SER A N 1
ATOM 2703 C CA . SER A 1 361 ? 24.984 -37.725 46.729 1.00 50.41 361 SER A CA 1
ATOM 2704 C C . SER A 1 361 ? 25.944 -38.809 46.241 1.00 50.41 361 SER A C 1
ATOM 2706 O O . SER A 1 361 ? 25.541 -39.772 45.589 1.00 50.41 361 SER A O 1
ATOM 2708 N N . TRP A 1 362 ? 27.231 -38.578 46.492 1.00 53.91 362 TRP A N 1
ATOM 2709 C CA . TRP A 1 362 ? 28.312 -39.539 46.279 1.00 53.91 362 TRP A CA 1
ATOM 2710 C C . TRP A 1 362 ? 28.296 -40.649 47.325 1.00 53.91 362 TRP A C 1
ATOM 2712 O O . TRP A 1 362 ? 28.003 -40.339 48.505 1.00 53.91 362 TRP A O 1
#

Foldseek 3Di:
DVVLLVVCCVVPPVVDDNVVLVVLCVVFDPVDPVSSVVSVVVSVVVSVVSVVVVVVVDDPPPPPDPPPDDDDPDDDDDDDDDDDDDDDDDDDDDPPDPPPDDDDDDDDDDDDDDPPDLVVLLPDDLVVLLVVVCVVCPPLDDSVLLSVLCVVVVNGNVSSNVVVVVVSVLVVVCPPPPDDNPPPPPPPVPPPPDDDDDDDDDDDDDDDDDDDDDDDDDDDDDDPPDDDDDPDPDLVVLLLVLLCLVVVQFVDDSVVLSVLCVVQPNWNLNSLVVVLVVLLVVVVVPVDPPVVLLVLLVVLCVVQVVDDSSSSSSLVVRRPPDSVSSNVSSVSNPDDTPDPVDPPPPPPDDDDPDDPPDPPDD